Protein AF-A0A9D4TJ57-F1 (afdb_monomer_lite)

Structure (mmCIF, N/CA/C/O backbone):
data_AF-A0A9D4TJ57-F1
#
_entry.id   AF-A0A9D4TJ57-F1
#
loop_
_atom_site.group_PDB
_atom_site.id
_atom_site.type_symbol
_atom_site.label_atom_id
_atom_site.label_alt_id
_atom_site.label_comp_id
_atom_site.label_asym_id
_atom_site.label_entity_id
_atom_site.label_seq_id
_atom_site.pdbx_PDB_ins_code
_atom_site.Cartn_x
_atom_site.Cartn_y
_atom_site.Cartn_z
_atom_site.occupancy
_atom_site.B_iso_or_equiv
_atom_site.auth_seq_id
_atom_site.auth_comp_id
_atom_site.auth_asym_id
_atom_site.auth_atom_id
_atom_site.pdbx_PDB_model_num
ATOM 1 N N . MET A 1 1 ? 14.432 -15.963 -0.271 1.00 44.66 1 MET A N 1
ATOM 2 C CA . MET A 1 1 ? 14.166 -14.609 -0.804 1.00 44.66 1 MET A CA 1
ATOM 3 C C . MET A 1 1 ? 14.249 -13.493 0.243 1.00 44.66 1 MET A C 1
ATOM 5 O O . MET A 1 1 ? 14.678 -12.418 -0.132 1.00 44.66 1 MET A O 1
ATOM 9 N N . LEU A 1 2 ? 13.973 -13.720 1.540 1.00 37.62 2 LEU A N 1
ATOM 10 C CA . LEU A 1 2 ? 14.166 -12.700 2.600 1.00 37.62 2 LEU A CA 1
ATOM 11 C C . LEU A 1 2 ? 15.607 -12.153 2.734 1.00 37.62 2 LEU A C 1
ATOM 13 O O . LEU A 1 2 ? 15.785 -11.039 3.211 1.00 37.62 2 LEU A O 1
ATOM 17 N N . LEU A 1 3 ? 16.629 -12.912 2.313 1.00 42.91 3 LEU A N 1
ATOM 18 C CA . LEU A 1 3 ? 18.021 -12.455 2.373 1.00 42.91 3 LEU A CA 1
ATOM 19 C C . LEU A 1 3 ? 18.365 -11.384 1.322 1.00 42.91 3 LEU A C 1
ATOM 21 O O . LEU A 1 3 ? 19.142 -10.496 1.645 1.00 42.91 3 LEU A O 1
ATOM 25 N N . SER A 1 4 ? 17.788 -11.411 0.114 1.00 54.47 4 SER A N 1
ATOM 26 C CA . SER A 1 4 ? 18.218 -10.490 -0.955 1.00 54.47 4 SER A CA 1
ATOM 27 C C . SER A 1 4 ? 17.802 -9.044 -0.690 1.00 54.47 4 SER A C 1
ATOM 29 O O . SER A 1 4 ? 18.622 -8.152 -0.841 1.00 54.47 4 SER A O 1
ATOM 31 N N . SER A 1 5 ? 16.582 -8.786 -0.204 1.00 51.28 5 SER A N 1
ATOM 32 C CA . SER A 1 5 ? 16.119 -7.411 0.065 1.00 51.28 5 SER A CA 1
ATOM 33 C C . SER A 1 5 ? 16.861 -6.738 1.228 1.00 51.28 5 SER A C 1
ATOM 35 O O . SER A 1 5 ? 17.117 -5.538 1.189 1.00 51.28 5 SER A O 1
ATOM 37 N N . ALA A 1 6 ? 17.243 -7.508 2.253 1.00 54.44 6 ALA A N 1
ATOM 38 C CA . ALA A 1 6 ? 18.044 -7.002 3.368 1.00 54.44 6 ALA A CA 1
ATOM 39 C C . ALA A 1 6 ? 19.487 -6.698 2.937 1.00 54.44 6 ALA A C 1
ATOM 41 O O . ALA A 1 6 ? 20.055 -5.693 3.357 1.00 54.44 6 ALA A O 1
ATOM 42 N N . VAL A 1 7 ? 20.064 -7.548 2.080 1.00 59.09 7 VAL A N 1
ATOM 43 C CA . VAL A 1 7 ? 21.403 -7.353 1.505 1.00 59.09 7 VAL A CA 1
ATOM 44 C C . VAL A 1 7 ? 21.429 -6.150 0.559 1.00 59.09 7 VAL A C 1
ATOM 46 O O . VAL A 1 7 ? 22.354 -5.349 0.658 1.00 59.09 7 VAL A O 1
ATOM 49 N N . LEU A 1 8 ? 20.393 -5.966 -0.269 1.00 64.69 8 LEU A N 1
ATOM 50 C CA . LEU A 1 8 ? 20.229 -4.797 -1.143 1.00 64.69 8 LEU A CA 1
ATOM 51 C C . LEU A 1 8 ? 20.237 -3.498 -0.324 1.00 64.69 8 LEU A C 1
ATOM 53 O O . LEU A 1 8 ? 21.001 -2.578 -0.602 1.00 64.69 8 LEU A O 1
ATOM 57 N N . LEU A 1 9 ? 19.435 -3.453 0.748 1.00 63.25 9 LEU A N 1
ATOM 58 C CA . LEU A 1 9 ? 19.333 -2.276 1.606 1.00 63.25 9 LEU A CA 1
ATOM 59 C C . LEU A 1 9 ? 20.620 -2.013 2.402 1.00 63.25 9 LEU A C 1
ATOM 61 O O . LEU A 1 9 ? 21.041 -0.866 2.505 1.00 63.25 9 LEU A O 1
ATOM 65 N N . LEU A 1 10 ? 21.278 -3.052 2.930 1.00 60.81 10 LEU A N 1
ATOM 66 C CA . LEU A 1 10 ? 22.588 -2.927 3.587 1.00 60.81 10 LEU A CA 1
ATOM 67 C C . LEU A 1 10 ? 23.668 -2.422 2.617 1.00 60.81 10 LEU A C 1
ATOM 69 O O . LEU A 1 10 ? 24.499 -1.603 3.009 1.00 60.81 10 LEU A O 1
ATOM 73 N N . GLY A 1 11 ? 23.636 -2.871 1.359 1.00 60.97 11 GLY A N 1
ATOM 74 C CA . GLY A 1 11 ? 24.511 -2.380 0.294 1.00 60.97 11 GLY A CA 1
ATOM 75 C C . GLY A 1 11 ? 24.273 -0.901 -0.015 1.00 60.97 11 GLY A C 1
ATOM 76 O O . GLY A 1 11 ? 25.220 -0.118 -0.034 1.00 60.97 11 GLY A O 1
ATOM 77 N N . LEU A 1 12 ? 23.011 -0.496 -0.169 1.00 62.78 12 LEU A N 1
ATOM 78 C CA . LEU A 1 12 ? 22.634 0.898 -0.424 1.00 62.78 12 LEU A CA 1
ATOM 79 C C . LEU A 1 12 ? 22.951 1.819 0.764 1.00 62.78 12 LEU A C 1
ATOM 81 O O . LEU A 1 12 ? 23.446 2.924 0.562 1.00 62.78 12 LEU A O 1
ATOM 85 N N . LEU A 1 13 ? 22.728 1.368 2.003 1.00 57.62 13 LEU A N 1
ATOM 86 C CA . LEU A 1 13 ? 23.073 2.118 3.218 1.00 57.62 13 LEU A CA 1
ATOM 87 C C . LEU A 1 13 ? 24.587 2.343 3.324 1.00 57.62 13 LEU A C 1
ATOM 89 O O . LEU A 1 13 ? 25.019 3.447 3.648 1.00 57.62 13 LEU A O 1
ATOM 93 N N . ALA A 1 14 ? 25.393 1.331 2.989 1.00 55.44 14 ALA A N 1
ATOM 94 C CA . ALA A 1 14 ? 26.848 1.461 2.941 1.00 55.44 14 ALA A CA 1
ATOM 95 C C . ALA A 1 14 ? 27.318 2.439 1.846 1.00 55.44 14 ALA A C 1
ATOM 97 O O . ALA A 1 14 ? 28.308 3.146 2.036 1.00 55.44 14 ALA A O 1
ATOM 98 N N . MET A 1 15 ? 26.606 2.518 0.716 1.00 52.91 15 MET A N 1
ATOM 99 C CA . MET A 1 15 ? 26.899 3.493 -0.341 1.00 52.91 15 MET A CA 1
ATOM 100 C C . MET A 1 15 ? 26.478 4.918 0.043 1.00 52.91 15 MET A C 1
ATOM 102 O O . MET A 1 15 ? 27.256 5.848 -0.171 1.00 52.91 15 MET A O 1
ATOM 106 N N . ALA A 1 16 ? 25.308 5.096 0.662 1.00 49.88 16 ALA A N 1
ATOM 107 C CA . ALA A 1 16 ? 24.810 6.398 1.110 1.00 49.88 16 ALA A CA 1
ATOM 108 C C . ALA A 1 16 ? 25.706 7.045 2.186 1.00 49.88 16 ALA A C 1
ATOM 110 O O . ALA A 1 16 ? 25.926 8.254 2.148 1.00 49.88 16 ALA A O 1
ATOM 111 N N . ASP A 1 17 ? 26.281 6.246 3.092 1.00 43.00 17 ASP A N 1
ATOM 112 C CA . ASP A 1 17 ? 27.193 6.722 4.148 1.00 43.00 17 ASP A CA 1
ATOM 113 C C . ASP A 1 17 ? 28.572 7.152 3.599 1.00 43.00 17 ASP A C 1
ATOM 115 O O . ASP A 1 17 ? 29.284 7.957 4.196 1.00 43.00 17 ASP A O 1
ATOM 119 N N . SER A 1 18 ? 28.949 6.669 2.409 1.00 45.28 18 SER A N 1
ATOM 120 C CA . SER A 1 18 ? 30.256 6.960 1.804 1.00 45.28 18 SER A CA 1
ATOM 121 C C . SER A 1 18 ? 30.341 8.306 1.069 1.00 45.28 18 SER A C 1
ATOM 123 O O . SER A 1 18 ? 31.428 8.695 0.642 1.00 45.28 18 SER A O 1
ATOM 125 N N . GLY A 1 19 ? 29.222 9.021 0.881 1.00 37.47 19 GLY A N 1
ATOM 126 C CA . GLY A 1 19 ? 29.176 10.289 0.133 1.00 37.47 19 GLY A CA 1
ATOM 127 C C . GLY A 1 19 ? 29.571 10.183 -1.351 1.00 37.47 19 GLY A C 1
ATOM 128 O O . GLY A 1 19 ? 29.565 11.190 -2.056 1.00 37.47 19 GLY A O 1
ATOM 129 N N . ALA A 1 20 ? 29.883 8.978 -1.840 1.00 41.31 20 ALA A N 1
ATOM 130 C CA . ALA A 1 20 ? 30.346 8.704 -3.198 1.00 41.31 20 ALA A CA 1
ATOM 131 C C . ALA A 1 20 ? 29.222 8.736 -4.250 1.00 41.31 20 ALA A C 1
ATOM 133 O O . ALA A 1 20 ? 29.494 8.644 -5.445 1.00 41.31 20 ALA A O 1
ATOM 134 N N . SER A 1 21 ? 27.965 8.885 -3.823 1.00 43.56 21 SER A N 1
ATOM 135 C CA . SER A 1 21 ? 26.792 8.770 -4.688 1.00 43.56 21 SER A CA 1
ATOM 136 C C . SER A 1 21 ? 26.769 9.833 -5.787 1.00 43.56 21 SER A C 1
ATOM 138 O O . SER A 1 21 ? 26.439 9.526 -6.917 1.00 43.56 21 SER A O 1
ATOM 140 N N . ARG A 1 22 ? 27.167 11.083 -5.521 1.00 38.69 22 ARG A N 1
ATOM 141 C CA . ARG A 1 22 ? 26.948 12.168 -6.498 1.00 38.69 22 ARG A CA 1
ATOM 142 C C . ARG A 1 22 ? 27.900 12.189 -7.698 1.00 38.69 22 ARG A C 1
ATOM 144 O O . ARG A 1 22 ? 27.477 12.647 -8.752 1.00 38.69 22 ARG A O 1
ATOM 151 N N . ASP A 1 23 ? 29.124 11.676 -7.572 1.00 36.47 23 ASP A N 1
ATOM 152 C CA . ASP A 1 23 ? 30.118 11.720 -8.663 1.00 36.47 23 ASP A CA 1
ATOM 153 C C . ASP A 1 23 ? 30.158 10.435 -9.518 1.00 36.47 23 ASP A C 1
ATOM 155 O O . ASP A 1 23 ? 30.693 10.453 -10.624 1.00 36.47 23 ASP A O 1
ATOM 159 N N . LEU A 1 24 ? 29.556 9.330 -9.054 1.00 40.09 24 LEU A N 1
ATOM 160 C CA . LEU A 1 24 ? 29.423 8.067 -9.809 1.00 40.09 24 LEU A CA 1
ATOM 161 C C . LEU A 1 24 ? 28.108 7.954 -10.610 1.00 40.09 24 LEU A C 1
ATOM 163 O O . LEU A 1 24 ? 27.981 7.049 -11.429 1.00 40.09 24 LEU A O 1
ATOM 167 N N . LEU A 1 25 ? 27.151 8.866 -10.394 1.00 42.84 25 LEU A N 1
ATOM 168 C CA . LEU A 1 25 ? 25.781 8.833 -10.941 1.00 42.84 25 LEU A CA 1
ATOM 169 C C . LEU A 1 25 ? 25.571 9.649 -12.236 1.00 42.84 25 LEU A C 1
ATOM 171 O O . LEU A 1 25 ? 24.442 9.797 -12.682 1.00 42.84 25 LEU A O 1
ATOM 175 N N . ALA A 1 26 ? 26.620 10.213 -12.844 1.00 37.56 26 ALA A N 1
ATOM 176 C CA . ALA A 1 26 ? 26.484 11.126 -13.993 1.00 37.56 26 ALA A CA 1
ATOM 177 C C . ALA A 1 26 ? 26.826 10.498 -15.364 1.00 37.56 26 ALA A C 1
ATOM 179 O O . ALA A 1 26 ? 27.138 11.226 -16.309 1.00 37.56 26 ALA A O 1
ATOM 180 N N . GLY A 1 27 ? 26.828 9.166 -15.486 1.00 39.69 27 GLY A N 1
ATOM 181 C CA . GLY A 1 27 ? 27.314 8.468 -16.680 1.00 39.69 27 GLY A CA 1
ATOM 182 C C . GLY A 1 27 ? 26.238 7.660 -17.424 1.00 39.69 27 GLY A C 1
ATOM 183 O O . GLY A 1 27 ? 25.544 6.878 -16.779 1.00 39.69 27 GLY A O 1
ATOM 184 N N . PRO A 1 28 ? 26.165 7.726 -18.772 1.00 43.78 28 PRO A N 1
ATOM 185 C CA . PRO A 1 28 ? 25.295 6.862 -19.589 1.00 43.78 28 PRO A CA 1
ATOM 186 C C . PRO A 1 28 ? 25.592 5.352 -19.447 1.00 43.78 28 PRO A C 1
ATOM 188 O O . PRO A 1 28 ? 24.782 4.524 -19.859 1.00 43.78 28 PRO A O 1
ATOM 191 N N . ASP A 1 29 ? 26.715 4.984 -18.821 1.00 51.41 29 ASP A N 1
ATOM 192 C CA . ASP A 1 29 ? 27.140 3.598 -18.604 1.00 51.41 29 ASP A CA 1
ATOM 193 C C . ASP A 1 29 ? 26.212 2.801 -17.666 1.00 51.41 29 ASP A C 1
ATOM 195 O O . ASP A 1 29 ? 26.132 1.582 -17.799 1.00 51.41 29 ASP A O 1
ATOM 199 N N . LEU A 1 30 ? 25.490 3.428 -16.725 1.00 51.88 30 LEU A N 1
ATOM 200 C CA . LEU A 1 30 ? 24.612 2.695 -15.791 1.00 51.88 30 LEU A CA 1
ATOM 201 C C . LEU A 1 30 ? 23.341 2.152 -16.467 1.00 51.88 30 LEU A C 1
ATOM 203 O O . LEU A 1 30 ? 22.841 1.096 -16.077 1.00 51.88 30 LEU A O 1
ATOM 207 N N . LEU A 1 31 ? 22.868 2.834 -17.513 1.00 51.38 31 LEU A N 1
ATOM 208 C CA . LEU A 1 31 ? 21.738 2.424 -18.352 1.00 51.38 31 LEU A CA 1
ATOM 209 C C . LEU A 1 31 ? 22.097 1.260 -19.277 1.00 51.38 31 LEU A C 1
ATOM 211 O O . LEU A 1 31 ? 21.374 0.267 -19.336 1.00 51.38 31 LEU A O 1
ATOM 215 N N . GLU A 1 32 ? 23.245 1.339 -19.958 1.00 51.62 32 GLU A N 1
ATOM 216 C CA . GLU A 1 32 ? 23.763 0.184 -20.697 1.00 51.62 32 GLU A CA 1
ATOM 217 C C . GLU A 1 32 ? 24.029 -0.976 -19.736 1.00 51.62 32 GLU A C 1
ATOM 219 O O . GLU A 1 32 ? 23.713 -2.111 -20.062 1.00 51.62 32 GLU A O 1
ATOM 224 N N . SER A 1 33 ? 24.509 -0.715 -18.517 1.00 51.62 33 SER A N 1
ATOM 225 C CA . SER A 1 33 ? 24.733 -1.752 -17.504 1.00 51.62 33 SER A CA 1
ATOM 226 C C . SE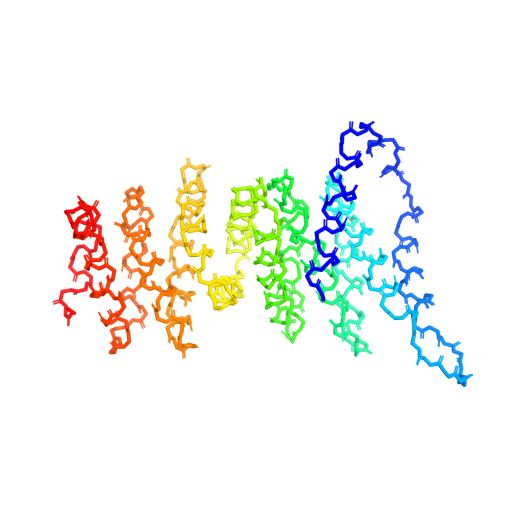R A 1 33 ? 23.446 -2.425 -17.021 1.00 51.62 33 SER A C 1
ATOM 228 O O . SER A 1 33 ? 23.467 -3.629 -16.786 1.00 51.62 33 SER A O 1
ATOM 230 N N . SER A 1 34 ? 22.328 -1.704 -16.869 1.00 49.59 34 SER A N 1
ATOM 231 C CA . SER A 1 34 ? 21.043 -2.298 -16.458 1.00 49.59 34 SER A CA 1
ATOM 232 C C . SER A 1 34 ? 20.401 -3.116 -17.582 1.00 49.59 34 SER A C 1
ATOM 234 O O . SER A 1 34 ? 19.922 -4.225 -17.332 1.00 49.59 34 SER A O 1
ATOM 236 N N . GLN A 1 35 ? 20.477 -2.633 -18.826 1.00 51.72 35 GLN A N 1
ATOM 237 C CA . GLN A 1 35 ? 20.051 -3.384 -20.011 1.00 51.72 35 GLN A CA 1
ATOM 238 C C . GLN A 1 35 ? 20.953 -4.604 -20.271 1.00 51.72 35 GLN A C 1
ATOM 240 O O . GLN A 1 35 ? 20.452 -5.700 -20.518 1.00 51.72 35 GLN A O 1
ATOM 245 N N . LEU A 1 36 ? 22.277 -4.460 -20.145 1.00 47.91 36 LEU A N 1
ATOM 246 C CA . LEU A 1 36 ? 23.255 -5.548 -20.275 1.00 47.91 36 LEU A CA 1
ATOM 247 C C . LEU A 1 36 ? 23.171 -6.550 -19.118 1.00 47.91 36 LEU A C 1
ATOM 249 O O . LEU A 1 36 ? 23.404 -7.735 -19.344 1.00 47.91 36 LEU A O 1
ATOM 253 N N . ALA A 1 37 ? 22.818 -6.126 -17.900 1.00 49.47 37 ALA A N 1
ATOM 254 C CA . ALA A 1 37 ? 22.588 -7.036 -16.776 1.00 49.47 37 ALA A CA 1
ATOM 255 C C . ALA A 1 37 ? 21.415 -7.988 -17.056 1.00 49.47 37 ALA A C 1
ATOM 257 O O . ALA A 1 37 ? 21.514 -9.178 -16.751 1.00 49.47 37 ALA A O 1
ATOM 258 N N . TRP A 1 38 ? 20.352 -7.505 -17.710 1.00 50.16 38 TRP A N 1
ATOM 259 C CA . TRP A 1 38 ? 19.242 -8.354 -18.159 1.00 50.16 38 TRP A CA 1
ATOM 260 C C . TRP A 1 38 ? 19.566 -9.168 -19.416 1.00 50.16 38 TRP A C 1
ATOM 262 O O . TRP A 1 38 ? 19.330 -10.380 -19.449 1.00 50.16 38 TRP A O 1
ATOM 272 N N . GLN A 1 39 ? 20.160 -8.554 -20.443 1.00 47.59 39 GLN A N 1
ATOM 273 C CA . GLN A 1 39 ? 20.517 -9.252 -21.689 1.00 47.59 39 GLN A CA 1
ATOM 274 C C . GLN A 1 39 ? 21.619 -10.308 -21.482 1.00 47.59 39 GLN A C 1
ATOM 276 O O . GLN A 1 39 ? 21.616 -11.357 -22.126 1.00 47.59 39 GLN A O 1
ATOM 281 N N . GLY A 1 40 ? 22.551 -10.077 -20.555 1.00 42.31 40 GLY A N 1
ATOM 282 C CA . GLY A 1 40 ? 23.608 -11.022 -20.188 1.00 42.31 40 GLY A CA 1
ATOM 283 C C . GLY A 1 40 ? 23.116 -12.206 -19.347 1.00 42.31 40 GLY A C 1
ATOM 284 O O . GLY A 1 40 ? 23.699 -13.288 -19.418 1.00 42.31 40 GLY A O 1
ATOM 285 N N . ALA A 1 41 ? 22.029 -12.036 -18.590 1.00 41.22 41 ALA A N 1
ATOM 286 C CA . ALA A 1 41 ? 21.427 -13.090 -17.771 1.00 41.22 41 ALA A CA 1
ATOM 287 C C . ALA A 1 41 ? 20.536 -14.057 -18.567 1.00 41.22 41 ALA A C 1
ATOM 289 O O . ALA A 1 41 ? 20.398 -15.221 -18.188 1.00 41.22 41 ALA A O 1
ATOM 290 N N . THR A 1 42 ? 19.979 -13.592 -19.687 1.00 43.12 42 THR A N 1
ATOM 291 C CA . THR A 1 42 ? 19.009 -14.325 -20.520 1.00 43.12 42 THR A CA 1
ATOM 292 C C . THR A 1 42 ? 19.633 -15.091 -21.686 1.00 43.12 42 THR A C 1
ATOM 294 O O . THR A 1 42 ? 18.910 -15.752 -22.424 1.00 43.12 42 THR A O 1
ATOM 297 N N . GLY A 1 43 ? 20.968 -15.064 -21.821 1.00 37.84 43 GLY A N 1
ATOM 298 C CA . GLY A 1 43 ? 21.765 -16.008 -22.608 1.00 37.84 43 GLY A CA 1
ATOM 299 C C . GLY A 1 43 ? 21.087 -16.527 -23.877 1.00 37.84 43 GLY A C 1
ATOM 300 O O . GLY A 1 43 ? 20.642 -17.673 -23.923 1.00 37.84 43 GLY A O 1
ATOM 301 N N . ASN A 1 44 ? 21.067 -15.718 -24.937 1.00 38.22 44 ASN A N 1
ATOM 302 C CA . ASN A 1 44 ? 20.778 -16.208 -26.280 1.00 38.22 44 ASN A CA 1
ATOM 303 C C . ASN A 1 44 ? 21.936 -17.128 -26.730 1.00 38.22 44 ASN A C 1
ATOM 305 O O . ASN A 1 44 ? 22.892 -16.701 -27.374 1.00 38.22 44 ASN A O 1
ATOM 309 N N . GLY A 1 45 ? 21.900 -18.390 -26.302 1.00 29.77 45 GLY A N 1
ATOM 310 C CA . GLY A 1 45 ? 22.938 -19.387 -26.543 1.00 29.77 45 GLY A CA 1
ATOM 311 C C . GLY A 1 45 ? 22.489 -20.753 -26.043 1.00 29.77 45 GLY A C 1
ATOM 312 O O . GLY A 1 45 ? 22.572 -21.054 -24.858 1.00 29.77 45 GLY A O 1
ATOM 313 N N . GLY A 1 46 ? 21.969 -21.574 -26.954 1.00 29.42 46 GLY A N 1
ATOM 314 C CA . GLY A 1 46 ? 21.418 -22.882 -26.630 1.00 29.42 46 GLY A CA 1
ATOM 315 C C . GLY A 1 46 ? 22.417 -23.849 -25.987 1.00 29.42 46 GLY A C 1
ATOM 316 O O . GLY A 1 46 ? 23.573 -23.940 -26.388 1.00 29.42 46 GLY A O 1
ATOM 317 N N . GLY A 1 47 ? 21.885 -24.661 -25.070 1.00 27.44 47 GLY A N 1
ATOM 318 C CA . GLY A 1 47 ? 22.441 -25.955 -24.685 1.00 27.44 47 GLY A CA 1
ATOM 319 C C . GLY A 1 47 ? 23.250 -25.980 -23.387 1.00 27.44 47 GLY A C 1
ATOM 320 O O . GLY A 1 47 ? 24.437 -25.687 -23.383 1.00 27.44 47 GLY A O 1
ATOM 321 N N . GLY A 1 48 ? 22.632 -26.522 -22.331 1.00 25.52 48 GLY A N 1
ATOM 322 C CA . GLY A 1 48 ? 23.337 -27.185 -21.228 1.00 25.52 48 GLY A CA 1
ATOM 323 C C . GLY A 1 48 ? 23.405 -26.410 -19.908 1.00 25.52 48 GLY A C 1
ATOM 324 O O . GLY A 1 48 ? 24.138 -25.443 -19.793 1.00 25.52 48 GLY A O 1
ATOM 325 N N . ALA A 1 49 ? 22.702 -26.944 -18.899 1.00 24.20 49 ALA A N 1
ATOM 326 C CA . ALA A 1 49 ? 22.785 -26.634 -17.465 1.00 24.20 49 ALA A CA 1
ATOM 327 C C . ALA A 1 49 ? 22.512 -25.170 -17.034 1.00 24.20 49 ALA A C 1
ATOM 329 O O . ALA A 1 49 ? 23.418 -24.357 -16.918 1.00 24.20 49 ALA A O 1
ATOM 330 N N . VAL A 1 50 ? 21.261 -24.878 -16.661 1.00 35.66 50 VAL A N 1
ATOM 331 C CA . VAL A 1 50 ? 20.879 -23.717 -15.824 1.00 35.66 50 VAL A CA 1
ATOM 332 C C . VAL A 1 50 ? 20.869 -24.214 -14.369 1.00 35.66 50 VAL A C 1
ATOM 334 O O . VAL A 1 50 ? 20.219 -25.244 -14.145 1.00 35.66 50 VAL A O 1
ATOM 337 N N . PRO A 1 51 ? 21.621 -23.633 -13.396 1.00 34.94 51 PRO A N 1
ATOM 338 C CA . PRO A 1 51 ? 21.109 -22.489 -12.614 1.00 34.94 51 PRO A CA 1
ATOM 339 C C . PRO A 1 51 ? 22.181 -21.623 -11.888 1.00 34.94 51 PRO A C 1
ATOM 341 O O . PRO A 1 51 ? 22.819 -22.072 -10.938 1.00 34.94 51 PRO A O 1
ATOM 344 N N . ALA A 1 52 ? 22.335 -20.356 -12.283 1.00 30.97 52 ALA A N 1
ATOM 345 C CA . ALA A 1 52 ? 22.967 -19.281 -11.484 1.00 30.97 52 ALA A CA 1
ATOM 346 C C . ALA A 1 52 ? 22.792 -17.897 -12.145 1.00 30.97 52 ALA A C 1
ATOM 348 O O . ALA A 1 52 ? 22.785 -16.877 -11.464 1.00 30.97 52 ALA A O 1
ATOM 349 N N . THR A 1 53 ? 22.640 -17.864 -13.470 1.00 39.66 53 THR A N 1
ATOM 350 C CA . THR A 1 53 ? 22.656 -16.653 -14.305 1.00 39.66 53 THR A CA 1
ATOM 351 C C . THR A 1 53 ? 21.389 -15.801 -14.224 1.00 39.66 53 THR A C 1
ATOM 353 O O . THR A 1 53 ? 21.491 -14.582 -14.231 1.00 39.66 53 THR A O 1
ATOM 356 N N . GLU A 1 54 ? 20.212 -16.404 -14.062 1.00 43.03 54 GLU A N 1
ATOM 357 C CA . GLU A 1 54 ? 18.931 -15.675 -14.042 1.00 43.03 54 GLU A CA 1
ATOM 358 C C . GLU A 1 54 ? 18.702 -14.935 -12.707 1.00 43.03 54 GLU A C 1
ATOM 360 O O . GLU A 1 54 ? 18.335 -13.759 -12.677 1.00 43.03 54 GLU A O 1
ATOM 365 N N . ALA A 1 55 ? 19.054 -15.579 -11.585 1.00 42.19 55 ALA A N 1
ATOM 366 C CA . ALA A 1 55 ? 19.032 -14.960 -10.257 1.00 42.19 55 ALA A CA 1
ATOM 367 C C . ALA A 1 55 ? 20.073 -13.833 -10.124 1.00 42.19 55 ALA A C 1
ATOM 369 O O . ALA A 1 55 ? 19.779 -12.797 -9.531 1.00 42.19 55 ALA A O 1
ATOM 370 N N . ALA A 1 56 ? 21.260 -14.008 -10.719 1.00 47.38 56 ALA A N 1
ATOM 371 C CA . ALA A 1 56 ? 22.290 -12.973 -10.757 1.00 47.38 56 ALA A CA 1
ATOM 372 C C . ALA A 1 56 ? 21.870 -11.760 -11.610 1.00 47.38 56 ALA A C 1
ATOM 374 O O . ALA A 1 56 ? 22.160 -10.631 -11.225 1.00 47.38 56 ALA A O 1
ATOM 375 N N . GLY A 1 57 ? 21.152 -11.970 -12.722 1.00 62.62 57 GLY A N 1
ATOM 376 C CA . GLY A 1 57 ? 20.588 -10.891 -13.545 1.00 62.62 57 GLY A CA 1
ATOM 377 C C . GLY A 1 57 ? 19.500 -10.092 -12.839 1.00 62.62 57 GLY A C 1
ATOM 378 O O . GLY A 1 57 ? 19.534 -8.865 -12.829 1.00 62.62 57 GLY A O 1
ATOM 379 N N . THR A 1 58 ? 18.587 -10.799 -12.171 1.00 67.62 58 THR A N 1
ATOM 380 C CA . THR A 1 58 ? 17.483 -10.207 -11.399 1.00 67.62 58 THR A CA 1
ATOM 381 C C . THR A 1 58 ? 18.012 -9.354 -10.240 1.00 67.62 58 THR A C 1
ATOM 383 O O . THR A 1 58 ? 17.556 -8.233 -10.017 1.00 67.62 58 THR A O 1
ATOM 386 N N . GLU A 1 59 ? 19.015 -9.856 -9.514 1.00 69.25 59 GLU A N 1
ATOM 387 C CA . GLU A 1 59 ? 19.641 -9.140 -8.398 1.00 69.25 59 GLU A CA 1
ATOM 388 C C . GLU A 1 59 ? 20.508 -7.964 -8.871 1.00 69.25 59 GLU A C 1
ATOM 390 O O . GLU A 1 59 ? 20.468 -6.890 -8.269 1.00 69.25 59 GLU A O 1
ATOM 395 N N . ALA A 1 60 ? 21.261 -8.124 -9.963 1.00 71.56 60 ALA A N 1
ATOM 396 C CA . ALA A 1 60 ? 22.026 -7.031 -10.561 1.00 71.56 60 ALA A CA 1
ATOM 397 C C . ALA A 1 60 ? 21.105 -5.905 -11.048 1.00 71.56 60 ALA A C 1
ATOM 399 O O . ALA A 1 60 ? 21.367 -4.737 -10.761 1.00 71.56 60 ALA A O 1
ATOM 400 N N . PHE A 1 61 ? 19.995 -6.245 -11.706 1.00 78.88 61 PHE A N 1
ATOM 401 C CA . PHE A 1 61 ? 19.000 -5.261 -12.113 1.00 78.88 61 PHE A CA 1
ATOM 402 C C . PHE A 1 61 ? 18.372 -4.547 -10.917 1.00 78.88 61 PHE A C 1
ATOM 404 O O . PHE A 1 61 ? 18.349 -3.320 -10.899 1.00 78.88 61 PHE A O 1
ATOM 411 N N . ALA A 1 62 ? 17.910 -5.286 -9.901 1.00 80.44 62 ALA A N 1
ATOM 412 C CA . ALA A 1 62 ? 17.305 -4.686 -8.712 1.00 80.44 62 ALA A CA 1
ATOM 413 C C . ALA A 1 62 ? 18.271 -3.722 -7.999 1.00 80.44 62 ALA A C 1
ATOM 415 O O . ALA A 1 62 ? 17.859 -2.654 -7.549 1.00 80.44 62 ALA A O 1
ATOM 416 N N . ASN A 1 63 ? 19.562 -4.063 -7.928 1.00 76.31 63 ASN A N 1
ATOM 417 C CA . ASN A 1 63 ? 20.585 -3.187 -7.355 1.00 76.31 63 ASN A CA 1
ATOM 418 C C . ASN A 1 63 ? 20.772 -1.909 -8.182 1.00 76.31 63 ASN A C 1
ATOM 420 O O . ASN A 1 63 ? 20.740 -0.814 -7.622 1.00 76.31 63 ASN A O 1
ATOM 424 N N . THR A 1 64 ? 20.934 -2.029 -9.502 1.00 77.12 64 THR A N 1
ATOM 425 C CA . THR A 1 64 ? 21.116 -0.866 -10.385 1.00 77.12 64 THR A CA 1
ATOM 426 C C . THR A 1 64 ? 19.887 0.040 -10.375 1.00 77.12 64 THR A C 1
ATOM 428 O O . THR A 1 64 ? 20.018 1.251 -10.215 1.00 77.12 64 THR A O 1
ATOM 431 N N . ALA A 1 65 ? 18.689 -0.542 -10.452 1.00 82.06 65 ALA A N 1
ATOM 432 C CA . ALA A 1 65 ? 17.427 0.180 -10.348 1.00 82.06 65 ALA A CA 1
ATOM 433 C C . ALA A 1 65 ? 17.318 0.938 -9.016 1.00 82.06 65 ALA A C 1
ATOM 435 O O . ALA A 1 65 ? 16.983 2.120 -8.997 1.00 82.06 65 ALA A O 1
ATOM 436 N N . ALA A 1 66 ? 17.670 0.297 -7.897 1.00 81.00 66 ALA A N 1
ATOM 437 C CA . ALA A 1 66 ? 17.602 0.939 -6.589 1.00 81.00 66 ALA A CA 1
ATOM 438 C C . ALA A 1 66 ? 18.577 2.119 -6.467 1.00 81.00 66 ALA A C 1
ATOM 440 O O . ALA A 1 66 ? 18.218 3.148 -5.892 1.00 81.00 66 ALA A O 1
ATOM 441 N N . ILE A 1 67 ? 19.784 1.992 -7.033 1.00 79.12 67 ILE A N 1
ATOM 442 C CA . ILE A 1 67 ? 20.775 3.077 -7.104 1.00 79.12 67 ILE A CA 1
ATOM 443 C C . ILE A 1 67 ? 20.218 4.262 -7.898 1.00 79.12 67 ILE A C 1
ATOM 445 O O . ILE A 1 67 ? 20.308 5.395 -7.427 1.00 79.12 67 ILE A O 1
ATOM 449 N N . ILE A 1 68 ? 19.602 4.006 -9.054 1.00 79.12 68 ILE A N 1
ATOM 450 C CA . ILE A 1 68 ? 18.990 5.038 -9.903 1.00 79.12 68 ILE A CA 1
ATOM 451 C C . ILE A 1 68 ? 17.868 5.768 -9.149 1.00 79.12 68 ILE A C 1
ATOM 453 O O . ILE A 1 68 ? 17.860 6.999 -9.083 1.00 79.12 68 ILE A O 1
ATOM 457 N N . PHE A 1 69 ? 16.971 5.029 -8.488 1.00 83.31 69 PHE A N 1
ATOM 458 C CA . PHE A 1 69 ? 15.876 5.621 -7.711 1.00 83.31 69 PHE A CA 1
ATOM 459 C C . PHE A 1 69 ? 16.360 6.431 -6.500 1.00 83.31 69 PHE A C 1
ATOM 461 O O . PHE A 1 69 ? 15.769 7.463 -6.181 1.00 83.31 69 PHE A O 1
ATOM 468 N N . VAL A 1 70 ? 17.436 5.999 -5.830 1.00 80.94 70 VAL A N 1
ATOM 469 C CA . VAL A 1 70 ? 18.066 6.767 -4.736 1.00 80.94 70 VAL A CA 1
ATOM 470 C C . VAL A 1 70 ? 18.805 7.996 -5.273 1.00 80.94 70 VAL A C 1
ATOM 472 O O . VAL A 1 70 ? 18.850 9.030 -4.607 1.00 80.94 70 VAL A O 1
ATOM 475 N N . GLY A 1 71 ? 19.368 7.904 -6.478 1.00 75.94 71 GLY A N 1
ATOM 476 C CA . GLY A 1 71 ? 20.046 9.002 -7.161 1.00 75.94 71 GLY A CA 1
ATOM 477 C C . GLY A 1 71 ? 19.126 10.160 -7.548 1.00 75.94 71 GLY A C 1
ATOM 478 O O . GLY A 1 71 ? 19.606 11.285 -7.692 1.00 75.94 71 GLY A O 1
ATOM 479 N N . GLY A 1 72 ? 17.819 9.909 -7.661 1.00 73.88 72 GLY A N 1
ATOM 480 C CA . GLY A 1 72 ? 16.823 10.937 -7.962 1.00 73.88 72 GLY A CA 1
ATOM 481 C C . GLY A 1 72 ? 16.769 11.339 -9.441 1.00 73.88 72 GLY A C 1
ATOM 482 O O . GLY A 1 72 ? 16.324 12.441 -9.753 1.00 73.88 72 GLY A O 1
ATOM 483 N N . ASN A 1 73 ? 17.268 10.497 -10.352 1.00 78.12 73 ASN A N 1
ATOM 484 C CA . ASN A 1 73 ? 17.249 10.774 -11.788 1.00 78.12 73 ASN A CA 1
ATOM 485 C C . ASN A 1 73 ? 15.972 10.205 -12.425 1.00 78.12 73 ASN A C 1
ATOM 487 O O . ASN A 1 73 ? 15.902 9.022 -12.747 1.00 78.12 73 ASN A O 1
ATOM 491 N N . GLU A 1 74 ? 14.962 11.055 -12.611 1.00 79.19 74 GLU A N 1
ATOM 492 C CA . GLU A 1 74 ? 13.660 10.684 -13.192 1.00 79.19 74 GLU A CA 1
ATOM 493 C C . GLU A 1 74 ? 13.764 10.083 -14.599 1.00 79.19 74 GLU A C 1
ATOM 495 O O . GLU A 1 74 ? 13.033 9.153 -14.918 1.00 79.19 74 GLU A O 1
ATOM 500 N N . THR A 1 75 ? 14.704 10.550 -15.425 1.00 77.56 75 THR A N 1
ATOM 501 C CA . THR A 1 75 ? 14.856 10.053 -16.802 1.00 77.56 75 THR A CA 1
ATOM 502 C C . THR A 1 75 ? 15.415 8.635 -16.817 1.00 77.56 75 THR A C 1
ATOM 504 O O . THR A 1 75 ? 14.980 7.787 -17.590 1.00 77.56 75 THR A O 1
ATOM 507 N N . GLU A 1 76 ? 16.375 8.350 -15.941 1.00 75.69 76 GLU A N 1
ATOM 508 C CA . GLU A 1 76 ? 16.900 6.993 -15.773 1.00 75.69 76 GLU A CA 1
ATOM 509 C C . GLU A 1 76 ? 15.892 6.076 -15.073 1.00 75.69 76 GLU A C 1
ATOM 511 O O . GLU A 1 76 ? 15.837 4.888 -15.386 1.00 75.69 76 GLU A O 1
ATOM 516 N N . ALA A 1 77 ? 15.083 6.616 -14.157 1.00 77.44 77 ALA A N 1
ATOM 517 C CA . ALA A 1 77 ? 14.007 5.879 -13.507 1.00 77.44 77 ALA A CA 1
ATOM 518 C C . ALA A 1 77 ? 12.978 5.381 -14.534 1.00 77.44 77 ALA A C 1
ATOM 520 O O . ALA A 1 77 ? 12.697 4.183 -14.544 1.00 77.44 77 ALA A O 1
ATOM 521 N N . GLU A 1 78 ? 12.500 6.262 -15.422 1.00 80.38 78 GLU A N 1
ATOM 522 C CA . GLU A 1 78 ? 11.582 5.941 -16.531 1.00 80.38 78 GLU A CA 1
ATOM 523 C C . GLU A 1 78 ? 12.124 4.788 -17.390 1.00 80.38 78 GLU A C 1
ATOM 525 O O . GLU A 1 78 ? 11.477 3.754 -17.550 1.00 80.38 78 GLU A O 1
ATOM 530 N N . LEU A 1 79 ? 13.384 4.887 -17.819 1.00 77.25 79 LEU A N 1
ATOM 531 C CA . LEU A 1 79 ? 14.034 3.866 -18.648 1.00 77.25 79 LEU A CA 1
ATOM 532 C C . LEU A 1 79 ? 14.153 2.494 -17.962 1.00 77.25 79 LEU A C 1
ATOM 534 O O . LEU A 1 79 ? 14.066 1.456 -18.620 1.00 77.25 79 LEU A O 1
ATOM 538 N N . VAL A 1 80 ? 14.365 2.461 -16.645 1.00 82.50 80 VAL A N 1
ATOM 539 C CA . VAL A 1 80 ? 14.411 1.210 -15.870 1.00 82.50 80 VAL A CA 1
ATOM 540 C C . VAL A 1 80 ? 13.026 0.566 -15.769 1.00 82.50 80 VAL A C 1
ATOM 542 O O . VAL A 1 80 ? 12.920 -0.663 -15.795 1.00 82.50 80 VAL A O 1
ATOM 545 N N . ILE A 1 81 ? 11.971 1.373 -15.658 1.00 84.69 81 ILE A N 1
ATOM 546 C CA . ILE A 1 81 ? 10.586 0.890 -15.604 1.00 84.69 81 ILE A CA 1
ATOM 547 C C . ILE A 1 81 ? 10.183 0.319 -16.958 1.00 84.69 81 ILE A C 1
ATOM 549 O O . ILE A 1 81 ? 9.678 -0.804 -17.001 1.00 84.69 81 ILE A O 1
ATOM 553 N N . ASP A 1 82 ? 10.479 1.035 -18.044 1.00 81.56 82 ASP A N 1
ATOM 554 C CA . ASP A 1 82 ? 10.233 0.574 -19.411 1.00 81.56 82 ASP A CA 1
ATOM 555 C C . ASP A 1 82 ? 10.950 -0.750 -19.679 1.00 81.56 82 ASP A C 1
ATOM 557 O O . ASP A 1 82 ? 10.327 -1.714 -20.122 1.00 81.56 82 ASP A O 1
ATOM 561 N N . ALA A 1 83 ? 12.228 -0.857 -19.299 1.00 80.19 83 ALA A N 1
ATOM 562 C CA . ALA A 1 83 ? 12.986 -2.097 -19.442 1.00 80.19 83 ALA A CA 1
ATOM 563 C C . ALA A 1 83 ? 12.359 -3.271 -18.665 1.00 80.19 83 ALA A C 1
ATOM 565 O O . ALA A 1 83 ? 12.334 -4.402 -19.155 1.00 80.19 83 ALA A O 1
ATOM 566 N N . ALA A 1 84 ? 11.832 -3.027 -17.460 1.00 83.81 84 ALA A N 1
ATOM 567 C CA . ALA A 1 84 ? 11.144 -4.059 -16.684 1.00 83.81 84 ALA A CA 1
ATOM 568 C C . ALA A 1 84 ? 9.789 -4.451 -17.294 1.00 83.81 84 ALA A C 1
ATOM 570 O O . ALA A 1 84 ? 9.428 -5.631 -17.269 1.00 83.81 84 ALA A O 1
ATOM 571 N N . ALA A 1 85 ? 9.043 -3.482 -17.829 1.00 82.38 85 ALA A N 1
ATOM 572 C CA . ALA A 1 85 ? 7.765 -3.715 -18.490 1.00 82.38 85 ALA A CA 1
ATOM 573 C C . ALA A 1 85 ? 7.948 -4.498 -19.800 1.00 82.38 85 ALA A C 1
ATOM 575 O O . ALA A 1 85 ? 7.240 -5.479 -20.029 1.00 82.38 85 ALA A O 1
ATOM 576 N N . GLU A 1 86 ? 8.935 -4.132 -20.620 1.00 81.88 86 GLU A N 1
ATOM 577 C CA . GLU A 1 86 ? 9.308 -4.863 -21.837 1.00 81.88 86 GLU A CA 1
ATOM 578 C C . GLU A 1 86 ? 9.728 -6.303 -21.518 1.00 81.88 86 GLU A C 1
ATOM 580 O O . GLU A 1 86 ? 9.174 -7.245 -22.085 1.00 81.88 86 GLU A O 1
ATOM 585 N N . ALA A 1 87 ? 10.617 -6.499 -20.536 1.00 80.31 87 ALA A N 1
ATOM 586 C CA . ALA A 1 87 ? 11.039 -7.835 -20.115 1.00 80.31 87 ALA A CA 1
ATOM 587 C C . ALA A 1 87 ? 9.858 -8.691 -19.621 1.00 80.31 87 ALA A C 1
ATOM 589 O O . ALA A 1 87 ? 9.771 -9.886 -19.920 1.00 80.31 87 ALA A O 1
ATOM 590 N N . TYR A 1 88 ? 8.904 -8.087 -18.907 1.00 82.62 88 TYR A N 1
ATOM 591 C CA . TYR A 1 88 ? 7.687 -8.779 -18.491 1.00 82.62 88 TYR A CA 1
ATOM 592 C C . TYR A 1 88 ? 6.839 -9.228 -19.685 1.00 82.62 88 TYR A C 1
ATOM 594 O O . TYR A 1 88 ? 6.364 -10.367 -19.705 1.00 82.62 88 TYR A O 1
ATOM 602 N N . LEU A 1 89 ? 6.665 -8.362 -20.689 1.00 80.50 89 LEU A N 1
ATOM 603 C CA . LEU A 1 89 ? 5.935 -8.687 -21.919 1.00 80.50 89 LEU A CA 1
ATOM 604 C C . LEU A 1 89 ? 6.626 -9.794 -22.728 1.00 80.50 89 LEU A C 1
ATOM 606 O O . LEU A 1 89 ? 5.940 -10.621 -23.332 1.00 80.50 89 LEU A O 1
ATOM 610 N N . ASP A 1 90 ? 7.953 -9.881 -22.648 1.00 80.56 90 ASP A N 1
ATOM 611 C CA . ASP A 1 90 ? 8.760 -10.969 -23.212 1.00 80.56 90 ASP A CA 1
ATOM 612 C C . ASP A 1 90 ? 8.703 -12.275 -22.388 1.00 80.56 90 ASP A C 1
ATOM 614 O O . ASP A 1 90 ? 9.386 -13.256 -22.695 1.00 80.56 90 ASP A O 1
ATOM 618 N N . GLY A 1 91 ? 7.853 -12.327 -21.356 1.00 79.06 91 GLY A N 1
ATOM 619 C CA . GLY A 1 91 ? 7.601 -13.519 -20.550 1.00 79.06 91 GLY A CA 1
ATOM 620 C C . GLY A 1 91 ? 8.521 -13.671 -19.341 1.00 79.06 91 GLY A C 1
ATOM 621 O O . GLY A 1 91 ? 8.647 -14.783 -18.826 1.00 79.06 91 GLY A O 1
ATOM 622 N N . GLN A 1 92 ? 9.148 -12.585 -18.876 1.00 79.06 92 GLN A N 1
ATOM 623 C CA . GLN A 1 92 ? 10.058 -12.581 -17.724 1.00 79.06 92 GLN A CA 1
ATOM 624 C C . GLN A 1 92 ? 9.411 -11.876 -16.518 1.00 79.06 92 GLN A C 1
ATOM 626 O O . GLN A 1 92 ? 9.682 -10.704 -16.247 1.00 79.06 92 GLN A O 1
ATOM 631 N N . PRO A 1 93 ? 8.550 -12.565 -15.746 1.00 80.38 93 PRO A N 1
ATOM 632 C CA . PRO A 1 93 ? 7.863 -11.954 -14.608 1.00 80.38 93 PRO A CA 1
ATOM 633 C C . PRO A 1 93 ? 8.819 -11.507 -13.491 1.00 80.38 93 PRO A C 1
ATOM 635 O O . PRO A 1 93 ? 8.491 -10.595 -12.732 1.00 80.38 93 PRO A O 1
ATOM 638 N N . ASP A 1 94 ? 10.013 -12.099 -13.407 1.00 81.94 94 ASP A N 1
ATOM 639 C CA . ASP A 1 94 ? 11.026 -11.747 -12.408 1.00 81.94 94 ASP A CA 1
ATOM 640 C C . ASP A 1 94 ? 11.530 -10.302 -12.555 1.00 81.94 94 ASP A C 1
ATOM 642 O O . ASP A 1 94 ? 11.928 -9.698 -11.5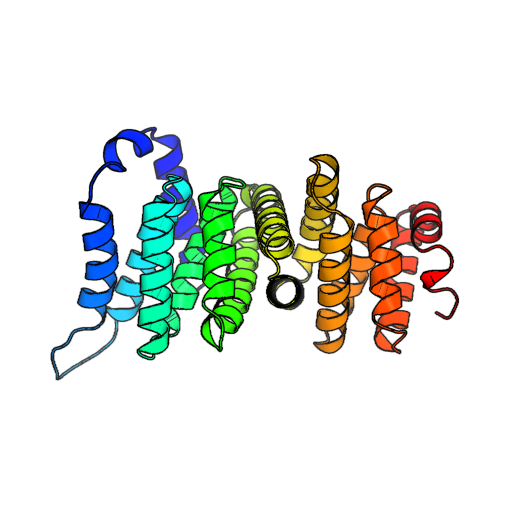57 1.00 81.94 94 ASP A O 1
ATOM 646 N N . ALA A 1 95 ? 11.418 -9.693 -13.741 1.00 80.19 95 ALA A N 1
ATOM 647 C CA . ALA A 1 95 ? 11.749 -8.284 -13.955 1.00 80.19 95 ALA A CA 1
ATOM 648 C C . ALA A 1 95 ? 10.836 -7.338 -13.162 1.00 80.19 95 ALA A C 1
ATOM 650 O O . ALA A 1 95 ? 11.312 -6.405 -12.512 1.00 80.19 95 ALA A O 1
ATOM 651 N N . ALA A 1 96 ? 9.534 -7.632 -13.116 1.00 84.75 96 ALA A N 1
ATOM 652 C CA . ALA A 1 96 ? 8.587 -6.878 -12.301 1.00 84.75 96 ALA A CA 1
ATOM 653 C C . ALA A 1 96 ? 8.862 -7.057 -10.798 1.00 84.75 96 ALA A C 1
ATOM 655 O O . ALA A 1 96 ? 8.740 -6.103 -10.032 1.00 84.75 96 ALA A O 1
ATOM 656 N N . ILE A 1 97 ? 9.283 -8.255 -10.368 1.00 86.38 97 ILE A N 1
ATOM 657 C CA . ILE A 1 97 ? 9.676 -8.509 -8.971 1.00 86.38 97 ILE A CA 1
ATOM 658 C C . ILE A 1 97 ? 10.933 -7.715 -8.615 1.00 86.38 97 ILE A C 1
ATOM 660 O O . ILE A 1 97 ? 10.981 -7.089 -7.556 1.00 86.38 97 ILE A O 1
ATOM 664 N N . ALA A 1 98 ? 11.937 -7.732 -9.489 1.00 85.31 98 ALA A N 1
ATOM 665 C CA . ALA A 1 98 ? 13.192 -7.020 -9.299 1.00 85.31 98 ALA A CA 1
ATOM 666 C C . ALA A 1 98 ? 12.977 -5.505 -9.219 1.00 85.31 98 ALA A C 1
ATOM 668 O O . ALA A 1 98 ? 13.495 -4.861 -8.306 1.00 85.31 98 ALA A O 1
ATOM 669 N N . LEU A 1 99 ? 12.140 -4.955 -10.108 1.00 87.75 99 LEU A N 1
ATOM 670 C CA . LEU A 1 99 ? 11.719 -3.555 -10.060 1.00 87.75 99 LEU A CA 1
ATOM 671 C C . LEU A 1 99 ? 11.039 -3.237 -8.724 1.00 87.75 99 LEU A C 1
ATOM 673 O O . LEU A 1 99 ? 11.387 -2.264 -8.061 1.00 87.75 99 LEU A O 1
ATOM 677 N N . ALA A 1 100 ? 10.112 -4.084 -8.278 1.00 89.69 100 ALA A N 1
ATOM 678 C CA . ALA A 1 100 ? 9.394 -3.866 -7.028 1.00 89.69 100 ALA A CA 1
ATOM 679 C C . ALA A 1 100 ? 10.306 -3.931 -5.791 1.00 89.69 100 ALA A C 1
ATOM 681 O O . ALA A 1 100 ? 10.129 -3.175 -4.836 1.00 89.69 100 ALA A O 1
ATOM 682 N N . GLN A 1 101 ? 11.307 -4.815 -5.810 1.00 87.75 101 GLN A N 1
ATOM 683 C CA . GLN A 1 101 ? 12.338 -4.898 -4.774 1.00 87.75 101 GLN A CA 1
ATOM 684 C C . GLN A 1 101 ? 13.223 -3.655 -4.750 1.00 87.75 101 GLN A C 1
ATOM 686 O O . GLN A 1 101 ? 13.518 -3.155 -3.665 1.00 87.75 101 GLN A O 1
ATOM 691 N N . ALA A 1 102 ? 13.605 -3.149 -5.923 1.00 87.56 102 ALA A N 1
ATOM 692 C CA . ALA A 1 102 ? 14.370 -1.920 -6.052 1.00 87.56 102 ALA A CA 1
ATOM 693 C C . ALA A 1 102 ? 13.597 -0.719 -5.496 1.00 87.56 102 ALA A C 1
ATOM 695 O O . ALA A 1 102 ? 14.094 -0.034 -4.607 1.00 87.56 102 ALA A O 1
ATOM 696 N N . VAL A 1 103 ? 12.348 -0.532 -5.935 1.00 90.44 103 VAL A N 1
ATOM 697 C CA . VAL A 1 103 ? 11.464 0.543 -5.457 1.00 90.44 103 VAL A CA 1
ATOM 698 C C . VAL A 1 103 ? 11.276 0.465 -3.937 1.00 90.44 103 VAL A C 1
ATOM 700 O O . VAL A 1 103 ? 11.460 1.463 -3.241 1.00 90.44 103 VAL A O 1
ATOM 703 N N . ALA A 1 104 ? 10.974 -0.719 -3.393 1.00 88.00 104 ALA A N 1
ATOM 704 C CA . ALA A 1 104 ? 10.815 -0.899 -1.950 1.00 88.00 104 ALA A CA 1
ATOM 705 C C . ALA A 1 104 ? 12.101 -0.582 -1.170 1.00 88.00 104 ALA A C 1
ATOM 707 O O . ALA A 1 104 ? 12.036 0.022 -0.101 1.00 88.00 104 ALA A O 1
ATOM 708 N N . ALA A 1 105 ? 13.269 -0.977 -1.683 1.00 84.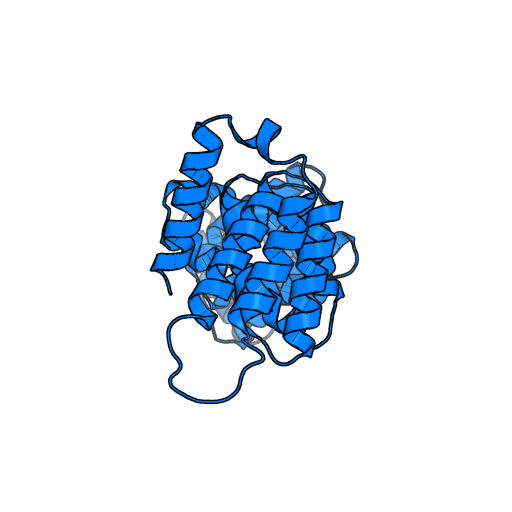25 105 ALA A N 1
ATOM 709 C CA . ALA A 1 105 ? 14.547 -0.664 -1.052 1.00 84.25 105 ALA A CA 1
ATOM 710 C C . ALA A 1 105 ? 14.839 0.841 -1.066 1.00 84.25 105 ALA A C 1
ATOM 712 O O . ALA A 1 105 ? 15.290 1.382 -0.057 1.00 84.25 105 ALA A O 1
ATOM 713 N N . SER A 1 106 ? 14.523 1.530 -2.162 1.00 86.00 106 SER A N 1
ATOM 714 C CA . SER A 1 106 ? 14.696 2.979 -2.280 1.00 86.00 106 SER A CA 1
ATOM 715 C C . SER A 1 106 ? 13.775 3.757 -1.334 1.00 86.00 106 SER A C 1
ATOM 717 O O . SER A 1 106 ? 14.206 4.756 -0.764 1.00 86.00 106 SER A O 1
ATOM 719 N N . MET A 1 107 ? 12.569 3.251 -1.043 1.00 86.75 107 MET A N 1
ATOM 720 C CA . MET A 1 107 ? 11.654 3.837 -0.044 1.00 86.75 107 MET A CA 1
ATOM 721 C C . MET A 1 107 ? 12.247 3.916 1.371 1.00 86.75 107 MET A C 1
ATOM 723 O O . MET A 1 107 ? 11.819 4.743 2.177 1.00 86.75 107 MET A O 1
ATOM 727 N N . ALA A 1 108 ? 13.238 3.085 1.708 1.00 82.56 108 ALA A N 1
ATOM 728 C CA . ALA A 1 108 ? 13.897 3.155 3.013 1.00 82.56 108 ALA A CA 1
ATOM 729 C C . ALA A 1 108 ? 14.742 4.427 3.200 1.00 82.56 108 ALA A C 1
ATOM 731 O O . ALA A 1 108 ? 15.041 4.788 4.337 1.00 82.56 108 ALA A O 1
ATOM 732 N N . PHE A 1 109 ? 15.089 5.116 2.110 1.00 80.12 109 PHE A N 1
ATOM 733 C CA . PHE A 1 109 ? 15.789 6.404 2.130 1.00 80.12 109 PHE A CA 1
ATOM 734 C C . PHE A 1 109 ? 14.832 7.599 2.221 1.00 80.12 109 PHE A C 1
ATOM 736 O O . PHE A 1 109 ? 15.281 8.740 2.316 1.00 80.12 109 PHE A O 1
ATOM 743 N N . GLY A 1 110 ? 13.525 7.332 2.263 1.00 76.12 110 GLY A N 1
ATOM 744 C CA . GLY A 1 110 ? 12.474 8.336 2.289 1.00 76.12 110 GLY A CA 1
ATOM 745 C C . GLY A 1 110 ? 11.781 8.498 0.934 1.00 76.12 110 GLY A C 1
ATOM 746 O O . GLY A 1 110 ? 12.144 7.843 -0.045 1.00 76.12 110 GLY A O 1
ATOM 747 N N . PRO A 1 111 ? 10.736 9.334 0.892 1.00 72.19 111 PRO A N 1
ATOM 748 C CA . PRO A 1 111 ? 10.033 9.654 -0.342 1.00 72.19 111 PRO A CA 1
ATOM 749 C C . PRO A 1 111 ? 10.935 10.428 -1.312 1.00 72.19 111 PRO A C 1
ATOM 751 O O . PRO A 1 111 ? 11.739 11.267 -0.899 1.00 72.19 111 PRO A O 1
ATOM 754 N N . SER A 1 112 ? 10.792 10.152 -2.608 1.00 81.06 112 SER A N 1
ATOM 755 C CA . SER A 1 112 ? 11.455 10.893 -3.681 1.00 81.06 112 SER A CA 1
ATOM 756 C C . SER A 1 112 ? 10.585 10.925 -4.932 1.00 81.06 112 SER A C 1
ATOM 758 O O . SER A 1 112 ? 9.787 10.012 -5.164 1.00 81.06 112 SER A O 1
ATOM 760 N N . ASP A 1 113 ? 10.775 11.948 -5.764 1.00 83.12 113 ASP A N 1
ATOM 761 C CA . ASP A 1 113 ? 10.047 12.083 -7.027 1.00 83.12 113 ASP A CA 1
ATOM 762 C C . ASP A 1 113 ? 10.298 10.881 -7.946 1.00 83.12 113 ASP A C 1
ATOM 764 O O . ASP A 1 113 ? 9.356 10.344 -8.517 1.00 83.12 113 ASP A O 1
ATOM 768 N N . SER A 1 114 ? 11.523 10.344 -7.980 1.00 80.94 114 SER A N 1
ATOM 769 C CA . SER A 1 114 ? 11.844 9.144 -8.764 1.00 80.94 114 SER A CA 1
ATOM 770 C C . SER A 1 114 ? 11.147 7.877 -8.264 1.00 80.94 114 SER A C 1
ATOM 772 O O . SER A 1 114 ? 10.751 7.049 -9.077 1.00 80.94 114 SER A O 1
ATOM 774 N N . VAL A 1 115 ? 10.961 7.705 -6.949 1.00 85.19 115 VAL A N 1
ATOM 775 C CA . VAL A 1 115 ? 10.191 6.571 -6.400 1.00 85.19 115 VAL A CA 1
ATOM 776 C C . VAL A 1 115 ? 8.704 6.730 -6.714 1.00 85.19 115 VAL A C 1
ATOM 778 O O . VAL A 1 115 ? 8.041 5.762 -7.086 1.00 85.19 115 VAL A O 1
ATOM 781 N N . ASN A 1 116 ? 8.183 7.951 -6.596 1.00 86.31 116 ASN A N 1
ATOM 782 C CA . ASN A 1 116 ? 6.787 8.266 -6.888 1.00 86.31 116 ASN A CA 1
ATOM 783 C C . ASN A 1 116 ? 6.465 8.080 -8.378 1.00 86.31 116 ASN A C 1
ATOM 785 O O . ASN A 1 116 ? 5.440 7.480 -8.715 1.00 86.31 116 ASN A O 1
ATOM 789 N N . LEU A 1 117 ? 7.363 8.539 -9.254 1.00 86.06 117 LEU A N 1
ATOM 790 C CA . LEU A 1 117 ? 7.325 8.307 -10.695 1.00 86.06 117 LEU A CA 1
ATOM 791 C C . LEU A 1 117 ? 7.375 6.808 -10.985 1.00 86.06 117 LEU A C 1
ATOM 793 O O . LEU A 1 117 ? 6.488 6.293 -11.654 1.00 86.06 117 LEU A O 1
ATOM 797 N N . ALA A 1 118 ? 8.319 6.080 -10.378 1.00 86.25 118 ALA A N 1
ATOM 798 C CA . ALA A 1 118 ? 8.476 4.653 -10.630 1.00 86.25 118 ALA A CA 1
ATOM 799 C C . ALA A 1 118 ? 7.252 3.820 -10.286 1.00 86.25 118 ALA A C 1
ATOM 801 O O . ALA A 1 118 ? 6.874 2.910 -11.022 1.00 86.25 118 ALA A O 1
ATOM 802 N N . VAL A 1 119 ? 6.601 4.156 -9.180 1.00 88.31 119 VAL A N 1
ATOM 803 C CA . VAL A 1 119 ? 5.322 3.557 -8.828 1.00 88.31 119 VAL A CA 1
ATOM 804 C C . VAL A 1 119 ? 4.238 3.949 -9.831 1.00 88.31 119 VAL A C 1
ATOM 806 O O . VAL A 1 119 ? 3.502 3.079 -10.288 1.00 88.31 119 VAL A O 1
ATOM 809 N N . SER A 1 120 ? 4.119 5.233 -10.167 1.00 87.75 120 SER A N 1
ATOM 810 C CA . SER A 1 120 ? 3.048 5.727 -11.039 1.00 87.75 120 SER A CA 1
ATOM 811 C C . SER A 1 120 ? 3.147 5.123 -12.440 1.00 87.75 120 SER A C 1
ATOM 813 O O . SER A 1 120 ? 2.173 4.547 -12.927 1.00 87.75 120 SER A O 1
ATOM 815 N N . ASP A 1 121 ? 4.328 5.145 -13.049 1.00 86.25 121 ASP A N 1
ATOM 816 C CA . ASP A 1 121 ? 4.564 4.628 -14.398 1.00 86.25 121 ASP A CA 1
ATOM 817 C C . ASP A 1 121 ? 4.425 3.109 -14.453 1.00 86.25 121 ASP A C 1
ATOM 819 O O . ASP A 1 121 ? 3.761 2.585 -15.346 1.00 86.25 121 ASP A O 1
ATOM 823 N N . ALA A 1 122 ? 4.932 2.380 -13.452 1.00 87.19 122 ALA A N 1
ATOM 824 C CA . ALA A 1 122 ? 4.772 0.929 -13.412 1.00 87.19 122 ALA A CA 1
ATOM 825 C C . ALA A 1 122 ? 3.298 0.505 -13.266 1.00 87.19 122 ALA A C 1
ATOM 827 O O . ALA A 1 122 ? 2.877 -0.503 -13.838 1.00 87.19 122 ALA A O 1
ATOM 828 N N . LEU A 1 123 ? 2.482 1.280 -12.540 1.00 85.44 123 LEU A N 1
ATOM 829 C CA . LEU A 1 123 ? 1.033 1.059 -12.477 1.00 85.44 123 LEU A CA 1
ATOM 830 C C . LEU A 1 123 ? 0.327 1.476 -13.784 1.00 85.44 123 LEU A C 1
ATOM 832 O O . LEU A 1 123 ? -0.699 0.882 -14.127 1.00 85.44 123 LEU A O 1
ATOM 836 N N . THR A 1 124 ? 0.883 2.444 -14.521 1.00 83.56 124 THR A N 1
ATOM 837 C CA . THR A 1 124 ? 0.356 2.968 -15.799 1.00 83.56 124 THR A CA 1
ATOM 838 C C . THR A 1 124 ? 0.669 2.073 -16.990 1.00 83.56 124 THR A C 1
ATOM 840 O O . THR A 1 124 ? -0.163 1.955 -17.890 1.00 83.56 124 THR A O 1
ATOM 843 N N . ALA A 1 125 ? 1.813 1.383 -16.968 1.00 79.00 125 ALA A N 1
ATOM 844 C CA . ALA A 1 125 ? 2.180 0.361 -17.949 1.00 79.00 125 ALA A CA 1
ATOM 845 C C . ALA A 1 125 ? 1.064 -0.693 -18.113 1.00 79.00 125 ALA A C 1
ATOM 847 O O . ALA A 1 125 ? 0.888 -1.271 -19.186 1.00 79.00 125 ALA A O 1
ATOM 848 N N . GLY A 1 126 ? 0.226 -0.849 -17.080 1.00 67.38 126 GLY A N 1
ATOM 849 C CA . GLY A 1 126 ? -1.094 -1.448 -17.195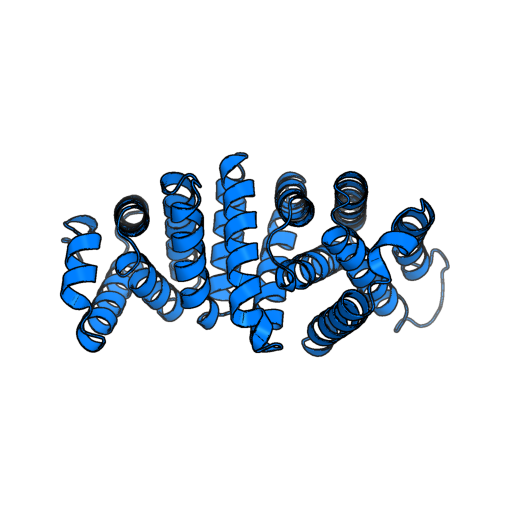 1.00 67.38 126 GLY A CA 1
ATOM 850 C C . GLY A 1 126 ? -1.060 -2.959 -17.405 1.00 67.38 126 GLY A C 1
ATOM 851 O O . GLY A 1 126 ? -0.037 -3.624 -17.231 1.00 67.38 126 GLY A O 1
ATOM 852 N N . GLY A 1 127 ? -2.231 -3.518 -17.717 1.00 77.25 127 GLY A N 1
ATOM 853 C CA . GLY A 1 127 ? -2.403 -4.954 -17.936 1.00 77.25 127 GLY A CA 1
ATOM 854 C C . GLY A 1 127 ? -1.976 -5.818 -16.743 1.00 77.25 127 GLY A C 1
ATOM 855 O O . GLY A 1 127 ? -2.143 -5.447 -15.574 1.00 77.25 127 GLY A O 1
ATOM 856 N N . ASP A 1 128 ? -1.429 -6.991 -17.056 1.00 83.12 128 ASP A N 1
ATOM 857 C CA . ASP A 1 128 ? -0.948 -7.945 -16.056 1.00 83.12 128 ASP A CA 1
ATOM 858 C C . ASP A 1 128 ? 0.322 -7.445 -15.349 1.00 83.12 128 ASP A C 1
ATOM 860 O O . ASP A 1 128 ? 0.506 -7.733 -14.166 1.00 83.12 128 ASP A O 1
ATOM 864 N N . PHE A 1 129 ? 1.144 -6.623 -16.018 1.00 85.19 129 PHE A N 1
ATOM 865 C CA . PHE A 1 129 ? 2.372 -6.068 -15.445 1.00 85.19 129 PHE A CA 1
ATOM 866 C C . PHE A 1 129 ? 2.087 -5.179 -14.235 1.00 85.19 129 PHE A C 1
ATOM 868 O O . PHE A 1 129 ? 2.582 -5.472 -13.151 1.00 85.19 129 PHE A O 1
ATOM 875 N N . GLY A 1 130 ? 1.251 -4.144 -14.378 1.00 84.31 130 GLY A N 1
ATOM 876 C CA . GLY A 1 130 ? 0.971 -3.213 -13.276 1.00 84.31 130 GLY A CA 1
ATOM 877 C C . GLY A 1 130 ? 0.325 -3.905 -12.070 1.00 84.31 130 GLY A C 1
ATOM 878 O O . GLY A 1 130 ? 0.693 -3.654 -10.919 1.00 84.31 130 GLY A O 1
ATOM 879 N N . SER A 1 131 ? -0.581 -4.855 -12.329 1.00 80.94 131 SER A N 1
ATOM 880 C CA . SER A 1 131 ? -1.218 -5.669 -11.283 1.00 80.94 131 SER A CA 1
ATOM 881 C C . SER A 1 131 ? -0.201 -6.554 -10.552 1.00 80.94 131 SER A C 1
ATOM 883 O O . SER A 1 131 ? -0.213 -6.663 -9.321 1.00 80.94 131 SER A O 1
ATOM 885 N N . PHE A 1 132 ? 0.700 -7.183 -11.308 1.00 85.62 132 PHE A N 1
ATOM 886 C CA . PHE A 1 132 ? 1.733 -8.055 -10.769 1.00 85.62 132 PHE A CA 1
ATOM 887 C C . PHE A 1 132 ? 2.798 -7.262 -10.002 1.00 85.62 132 PHE A C 1
ATOM 889 O O . PHE A 1 132 ? 3.100 -7.610 -8.858 1.00 85.62 132 PHE A O 1
ATOM 896 N N . PHE A 1 133 ? 3.283 -6.155 -10.569 1.00 89.12 133 PHE A N 1
ATOM 897 C CA . PHE A 1 133 ? 4.194 -5.209 -9.927 1.00 89.12 133 PHE A CA 1
ATOM 898 C C . PHE A 1 133 ? 3.638 -4.721 -8.588 1.00 89.12 133 PHE A C 1
ATOM 900 O O . PHE A 1 133 ? 4.329 -4.828 -7.580 1.00 89.12 133 PHE A O 1
ATOM 907 N N . GLY A 1 134 ? 2.375 -4.281 -8.532 1.00 85.31 134 GLY A N 1
ATOM 908 C CA . GLY A 1 134 ? 1.749 -3.836 -7.282 1.00 85.31 134 GLY A CA 1
ATOM 909 C C . GLY A 1 134 ? 1.761 -4.913 -6.190 1.00 85.31 134 GLY A C 1
ATOM 910 O O . GLY A 1 134 ? 2.103 -4.650 -5.034 1.00 85.31 134 GLY A O 1
ATOM 911 N N . SER A 1 135 ? 1.471 -6.166 -6.556 1.00 83.12 135 SER A N 1
ATOM 912 C CA . SER A 1 135 ? 1.532 -7.295 -5.615 1.00 83.12 135 SER A CA 1
ATOM 913 C C . SER A 1 135 ? 2.963 -7.627 -5.159 1.00 83.12 135 SER A C 1
ATOM 915 O O . SER A 1 135 ? 3.196 -7.935 -3.982 1.00 83.12 135 SER A O 1
ATOM 917 N N . ALA A 1 136 ? 3.936 -7.513 -6.067 1.00 87.69 136 ALA A N 1
ATOM 918 C CA . ALA A 1 136 ? 5.348 -7.723 -5.777 1.00 87.69 136 ALA A CA 1
ATOM 919 C C . ALA A 1 136 ? 5.908 -6.604 -4.887 1.00 87.69 136 ALA A C 1
ATOM 921 O O . ALA A 1 136 ? 6.639 -6.891 -3.939 1.00 87.69 136 ALA A O 1
ATOM 922 N N . LEU A 1 137 ? 5.502 -5.354 -5.123 1.00 88.38 137 LEU A N 1
ATOM 923 C CA . LEU A 1 137 ? 5.927 -4.171 -4.374 1.00 88.38 137 LEU A CA 1
ATOM 924 C C . LEU A 1 137 ? 5.448 -4.241 -2.930 1.00 88.38 137 LEU A C 1
ATOM 926 O O . LEU A 1 137 ? 6.238 -4.091 -2.000 1.00 88.38 137 LEU A O 1
ATOM 930 N N . ALA A 1 138 ? 4.169 -4.560 -2.741 1.00 81.06 138 ALA A N 1
ATOM 931 C CA . ALA A 1 138 ? 3.585 -4.827 -1.434 1.00 81.06 138 ALA A CA 1
ATOM 932 C C . ALA A 1 138 ? 4.372 -5.887 -0.643 1.00 81.06 138 ALA A C 1
ATOM 934 O O . ALA A 1 138 ? 4.681 -5.706 0.538 1.00 81.06 138 ALA A O 1
ATOM 935 N N . THR A 1 139 ? 4.724 -6.987 -1.309 1.00 84.44 139 THR A N 1
ATOM 936 C CA . THR A 1 139 ? 5.487 -8.086 -0.706 1.00 84.44 139 THR A CA 1
ATOM 937 C C . THR A 1 139 ? 6.921 -7.663 -0.377 1.00 84.44 139 THR A C 1
ATOM 939 O O . THR A 1 139 ? 7.427 -7.966 0.705 1.00 84.44 139 THR A O 1
ATOM 942 N N . ALA A 1 140 ? 7.582 -6.940 -1.281 1.00 84.75 140 ALA A N 1
ATOM 943 C CA . ALA A 1 140 ? 8.936 -6.438 -1.082 1.00 84.75 140 ALA A CA 1
ATOM 944 C C . ALA A 1 140 ? 9.009 -5.446 0.089 1.00 84.75 140 ALA A C 1
ATOM 946 O O . ALA A 1 140 ? 9.852 -5.611 0.973 1.00 84.75 140 ALA A O 1
ATOM 947 N N . ALA A 1 141 ? 8.082 -4.487 0.159 1.00 83.12 141 ALA A N 1
ATOM 948 C CA . ALA A 1 141 ? 7.990 -3.523 1.254 1.00 83.12 141 ALA A CA 1
ATOM 949 C C . ALA A 1 141 ? 7.747 -4.216 2.607 1.00 83.12 141 ALA A C 1
ATOM 951 O O . ALA A 1 141 ? 8.417 -3.915 3.596 1.00 83.12 141 ALA A O 1
ATOM 952 N N . ALA A 1 142 ? 6.850 -5.205 2.649 1.00 79.50 142 ALA A N 1
ATOM 953 C CA . ALA A 1 142 ? 6.611 -6.021 3.838 1.00 79.50 142 ALA A CA 1
ATOM 954 C C . ALA A 1 142 ? 7.860 -6.763 4.323 1.00 79.50 142 ALA A C 1
ATOM 956 O O . ALA A 1 142 ? 8.163 -6.748 5.520 1.00 79.50 142 ALA A O 1
ATOM 957 N N . ASN A 1 143 ? 8.584 -7.395 3.400 1.00 82.75 143 ASN A N 1
ATOM 958 C CA . ASN A 1 143 ? 9.823 -8.098 3.714 1.00 82.75 143 ASN A CA 1
ATOM 959 C C . ASN A 1 143 ? 10.890 -7.136 4.238 1.00 82.75 143 ASN A C 1
ATOM 961 O O . ASN A 1 143 ? 11.597 -7.469 5.187 1.00 82.75 143 ASN A O 1
ATOM 965 N N . LEU A 1 144 ? 10.979 -5.938 3.661 1.00 79.62 144 LEU A N 1
ATOM 966 C CA . LEU A 1 144 ? 11.956 -4.937 4.064 1.00 79.62 144 LEU A CA 1
ATOM 967 C C . LEU A 1 144 ? 11.696 -4.410 5.479 1.00 79.62 144 LEU A C 1
ATOM 969 O O . LEU A 1 144 ? 12.610 -4.382 6.302 1.00 79.62 144 LEU A O 1
ATOM 973 N N . VAL A 1 145 ? 10.441 -4.077 5.790 1.00 77.31 145 VAL A N 1
ATOM 974 C CA . VAL A 1 145 ? 10.028 -3.644 7.136 1.00 77.31 145 VAL A CA 1
ATOM 975 C C . VAL A 1 145 ? 10.271 -4.740 8.177 1.00 77.31 145 VAL A C 1
ATOM 977 O O . VAL A 1 145 ? 10.674 -4.446 9.301 1.00 77.31 145 VAL A O 1
ATOM 980 N N . ALA A 1 146 ? 10.058 -6.010 7.819 1.00 74.69 146 ALA A N 1
ATOM 981 C CA . ALA A 1 146 ? 10.347 -7.135 8.706 1.00 74.69 146 ALA A CA 1
ATOM 982 C C . ALA A 1 146 ? 11.856 -7.365 8.909 1.00 74.69 146 ALA A C 1
ATOM 984 O O . ALA A 1 146 ? 12.270 -7.817 9.977 1.00 74.69 146 ALA A O 1
ATOM 985 N N . ALA A 1 147 ? 12.671 -7.069 7.894 1.00 73.31 147 ALA A N 1
ATOM 986 C CA . ALA A 1 147 ? 14.110 -7.298 7.920 1.00 73.31 147 ALA A CA 1
ATOM 987 C C . ALA A 1 147 ? 14.896 -6.181 8.622 1.00 73.31 147 ALA A C 1
ATOM 989 O O . ALA A 1 147 ? 15.946 -6.461 9.202 1.00 73.31 147 ALA A O 1
ATOM 990 N N . VAL A 1 148 ? 14.420 -4.931 8.579 1.00 71.00 148 VAL A N 1
ATOM 991 C CA . VAL A 1 148 ? 15.193 -3.770 9.045 1.00 71.00 148 VAL A CA 1
ATOM 992 C C . VAL A 1 148 ? 14.386 -2.899 10.001 1.00 71.00 148 VAL A C 1
ATOM 994 O O . VAL A 1 148 ? 13.400 -2.262 9.636 1.00 71.00 148 VAL A O 1
ATOM 997 N N . ARG A 1 149 ? 14.857 -2.836 11.252 1.00 64.19 149 ARG A N 1
ATOM 998 C CA . ARG A 1 149 ? 14.169 -2.145 12.351 1.00 64.19 149 ARG A CA 1
ATOM 999 C C . ARG A 1 149 ? 14.083 -0.628 12.152 1.00 64.19 149 ARG A C 1
ATOM 1001 O O . ARG A 1 149 ? 13.059 -0.049 12.496 1.00 64.19 149 ARG A O 1
ATOM 1008 N N . ASP A 1 150 ? 15.113 -0.009 11.577 1.00 64.94 150 ASP A N 1
ATOM 1009 C CA . ASP A 1 150 ? 15.153 1.443 11.339 1.00 64.94 150 ASP A CA 1
ATOM 1010 C C . ASP A 1 150 ? 14.328 1.852 10.103 1.00 64.94 150 ASP A C 1
ATOM 1012 O O . ASP A 1 150 ? 13.717 2.919 10.078 1.00 64.94 150 ASP A O 1
ATOM 1016 N N . ALA A 1 151 ? 14.200 0.956 9.117 1.00 67.38 151 ALA A N 1
ATOM 1017 C CA . ALA A 1 151 ? 13.377 1.157 7.921 1.00 67.38 151 ALA A CA 1
ATOM 1018 C C . ALA A 1 151 ? 11.866 1.071 8.209 1.00 67.38 151 ALA A C 1
ATOM 1020 O O . ALA A 1 151 ? 11.053 1.523 7.405 1.00 67.38 151 ALA A O 1
ATOM 1021 N N . ALA A 1 152 ? 11.475 0.525 9.366 1.00 67.19 152 ALA A N 1
ATOM 1022 C CA . ALA A 1 152 ? 10.078 0.301 9.728 1.00 67.19 152 ALA A CA 1
ATOM 1023 C C . ALA A 1 152 ? 9.241 1.587 9.839 1.00 67.19 152 ALA A C 1
ATOM 1025 O O . ALA A 1 152 ? 8.019 1.514 9.739 1.00 67.19 152 ALA A O 1
ATOM 1026 N N . ALA A 1 153 ? 9.874 2.748 10.042 1.00 72.94 153 ALA A N 1
ATOM 1027 C CA . ALA A 1 153 ? 9.192 4.044 10.019 1.00 72.94 153 ALA A CA 1
ATOM 1028 C C . ALA A 1 153 ? 9.288 4.738 8.649 1.00 72.94 153 ALA A C 1
ATOM 1030 O O . ALA A 1 153 ? 8.308 5.327 8.200 1.00 72.94 153 ALA A O 1
ATOM 1031 N N . ALA A 1 154 ? 10.441 4.646 7.978 1.00 81.06 154 ALA A N 1
ATOM 1032 C CA . ALA A 1 154 ? 10.690 5.340 6.715 1.00 81.06 154 ALA A CA 1
ATOM 1033 C C . ALA A 1 154 ? 9.924 4.720 5.533 1.00 81.06 154 ALA A C 1
ATOM 1035 O O . ALA A 1 154 ? 9.269 5.437 4.780 1.00 81.06 154 ALA A O 1
ATOM 1036 N N . VAL A 1 155 ? 9.938 3.386 5.414 1.00 84.44 155 VAL A N 1
ATOM 1037 C CA . VAL A 1 155 ? 9.320 2.677 4.281 1.00 84.44 155 VAL A CA 1
ATOM 1038 C C . VAL A 1 155 ? 7.808 2.904 4.224 1.00 84.44 155 VAL A C 1
ATOM 1040 O O . VAL A 1 155 ? 7.318 3.235 3.150 1.00 84.44 155 VAL A O 1
ATOM 1043 N N . PRO A 1 156 ? 7.038 2.793 5.325 1.00 85.25 156 PRO A N 1
ATOM 1044 C CA . PRO A 1 156 ? 5.593 3.011 5.259 1.00 85.25 156 PRO A CA 1
ATOM 1045 C C . PRO A 1 156 ? 5.209 4.449 4.893 1.00 85.25 156 PRO A C 1
ATOM 1047 O O . PRO A 1 156 ? 4.207 4.634 4.210 1.00 85.25 156 PRO A O 1
ATOM 1050 N N . ALA A 1 157 ? 6.008 5.444 5.302 1.00 83.94 157 ALA A N 1
ATOM 1051 C CA . ALA A 1 157 ? 5.818 6.843 4.917 1.00 83.94 157 ALA A CA 1
ATOM 1052 C C . ALA A 1 157 ? 6.024 7.049 3.413 1.00 83.94 157 ALA A C 1
ATOM 1054 O O . ALA A 1 157 ? 5.114 7.512 2.729 1.00 83.94 157 ALA A O 1
ATOM 1055 N N . ALA A 1 158 ? 7.173 6.617 2.891 1.00 85.31 158 ALA A N 1
ATOM 1056 C CA . ALA A 1 158 ? 7.480 6.712 1.466 1.00 85.31 158 ALA A CA 1
ATOM 1057 C C . ALA A 1 158 ? 6.503 5.894 0.602 1.00 85.31 158 ALA A C 1
ATOM 1059 O O . ALA A 1 158 ? 6.091 6.338 -0.465 1.00 85.31 158 ALA A O 1
ATOM 1060 N N . PHE A 1 159 ? 6.074 4.724 1.083 1.00 87.50 159 PHE A N 1
ATOM 1061 C CA . PHE A 1 159 ? 5.067 3.904 0.412 1.00 87.50 159 PHE A CA 1
ATOM 1062 C C . PHE A 1 159 ? 3.709 4.611 0.346 1.00 87.50 159 PHE A C 1
ATOM 1064 O O . PHE A 1 159 ? 3.089 4.641 -0.713 1.00 87.50 159 PHE A O 1
ATOM 1071 N N . ALA A 1 160 ? 3.241 5.188 1.458 1.00 84.75 160 ALA A N 1
ATOM 1072 C CA . ALA A 1 160 ? 1.982 5.931 1.498 1.00 84.75 160 ALA A CA 1
ATOM 1073 C C . ALA A 1 160 ? 2.004 7.149 0.565 1.00 84.75 160 ALA A C 1
ATOM 1075 O O . ALA A 1 160 ? 1.024 7.399 -0.131 1.00 84.75 160 ALA A O 1
ATOM 1076 N N . GLU A 1 161 ? 3.120 7.875 0.521 1.00 84.56 161 GLU A N 1
ATOM 1077 C CA . GLU A 1 161 ? 3.294 9.027 -0.363 1.00 84.56 161 GLU A CA 1
ATOM 1078 C C . GLU A 1 161 ? 3.327 8.629 -1.843 1.00 84.56 161 GLU A C 1
ATOM 1080 O O . GLU A 1 161 ? 2.627 9.230 -2.655 1.00 84.56 161 GLU A O 1
ATOM 1085 N N . ALA A 1 162 ? 4.043 7.558 -2.195 1.00 85.19 162 ALA A N 1
ATOM 1086 C CA . ALA A 1 162 ? 4.049 7.051 -3.565 1.00 85.19 162 ALA A CA 1
ATOM 1087 C C . ALA A 1 162 ? 2.651 6.623 -4.025 1.00 85.19 162 ALA A C 1
ATOM 1089 O O . ALA A 1 162 ? 2.245 6.929 -5.147 1.00 85.19 162 ALA A O 1
ATOM 1090 N N . MET A 1 163 ? 1.875 5.982 -3.143 1.00 85.56 163 MET A N 1
ATOM 1091 C CA . MET A 1 163 ? 0.473 5.668 -3.429 1.00 85.56 163 MET A CA 1
ATOM 1092 C C . MET A 1 163 ? -0.376 6.939 -3.565 1.00 85.56 163 MET A C 1
ATOM 1094 O O . MET A 1 163 ? -1.168 7.021 -4.495 1.00 85.56 163 MET A O 1
ATOM 1098 N N . ALA A 1 164 ? -0.178 7.951 -2.712 1.00 80.56 164 ALA A N 1
ATOM 1099 C CA . ALA A 1 164 ? -0.867 9.245 -2.801 1.00 80.56 164 ALA A CA 1
ATOM 1100 C C . ALA A 1 164 ? -0.617 9.972 -4.128 1.00 80.56 164 ALA A C 1
ATOM 1102 O O . ALA A 1 164 ? -1.509 10.622 -4.676 1.00 80.56 164 ALA A O 1
ATOM 1103 N N . ASN A 1 165 ? 0.600 9.866 -4.649 1.00 81.44 165 ASN A N 1
ATOM 1104 C CA . ASN A 1 165 ? 0.968 10.496 -5.906 1.00 81.44 165 ASN A CA 1
ATOM 1105 C C . ASN A 1 165 ? 0.419 9.718 -7.106 1.00 81.44 165 ASN A C 1
ATOM 1107 O O . ASN A 1 165 ? -0.096 10.336 -8.038 1.00 81.44 165 ASN A O 1
ATOM 1111 N N . ALA A 1 166 ? 0.425 8.383 -7.061 1.00 83.19 166 ALA A N 1
ATOM 1112 C CA . ALA A 1 166 ? -0.236 7.559 -8.075 1.00 83.19 166 ALA A CA 1
ATOM 1113 C C . ALA A 1 166 ? -1.759 7.801 -8.099 1.00 83.19 166 ALA A C 1
ATOM 1115 O O . ALA A 1 166 ? -2.371 7.953 -9.158 1.00 83.19 166 ALA A O 1
ATOM 1116 N N . ALA A 1 167 ? -2.364 7.911 -6.918 1.00 79.12 167 ALA A N 1
ATOM 1117 C CA . ALA A 1 167 ? -3.758 8.273 -6.699 1.00 79.12 167 ALA A CA 1
ATOM 1118 C C . ALA A 1 167 ? -4.136 9.607 -7.353 1.00 79.12 167 ALA A C 1
ATOM 1120 O O . ALA A 1 167 ? -5.081 9.687 -8.141 1.00 79.12 167 ALA A O 1
ATOM 1121 N N . ALA A 1 168 ? -3.360 10.656 -7.063 1.00 80.31 168 ALA A N 1
ATOM 1122 C CA . ALA A 1 168 ? -3.565 11.995 -7.607 1.00 80.31 168 ALA A CA 1
ATOM 1123 C C . ALA A 1 168 ? -3.450 12.039 -9.141 1.00 80.31 168 ALA A C 1
ATOM 1125 O O . ALA A 1 168 ? -4.075 12.886 -9.780 1.00 80.31 168 ALA A O 1
ATOM 1126 N N . GLN A 1 169 ? -2.699 11.107 -9.730 1.00 79.25 169 GLN A N 1
ATOM 1127 C CA . GLN A 1 169 ? -2.538 10.958 -11.177 1.00 79.25 169 GLN A CA 1
ATOM 1128 C C . GLN A 1 169 ? -3.617 10.078 -11.836 1.00 79.25 169 GLN A C 1
ATOM 1130 O O . GLN A 1 169 ? -3.608 9.899 -13.051 1.00 79.25 169 GLN A O 1
ATOM 1135 N N . GLY A 1 170 ? -4.592 9.577 -11.067 1.00 79.94 170 GLY A N 1
ATOM 1136 C CA . GLY A 1 170 ? -5.736 8.820 -11.582 1.00 79.94 170 GLY A CA 1
ATOM 1137 C C . GLY A 1 170 ? -5.590 7.298 -11.516 1.00 79.94 170 GLY A C 1
ATOM 1138 O O . GLY A 1 170 ? -6.448 6.588 -12.043 1.00 79.94 170 GLY A O 1
ATOM 1139 N N . PHE A 1 171 ? -4.566 6.773 -10.835 1.00 77.50 171 PHE A N 1
ATOM 1140 C CA . PHE A 1 171 ? -4.311 5.328 -10.705 1.00 77.50 171 PHE A CA 1
ATOM 1141 C C . PHE A 1 171 ? -4.901 4.714 -9.432 1.00 77.50 171 PHE A C 1
ATOM 1143 O O . PHE A 1 171 ? -4.398 3.715 -8.909 1.00 77.50 171 PHE A O 1
ATOM 1150 N N . SER A 1 172 ? -6.007 5.282 -8.950 1.00 77.25 172 SER A N 1
ATOM 1151 C CA . SER A 1 172 ? -6.584 4.966 -7.643 1.00 77.25 172 SER A CA 1
ATOM 1152 C C . SER A 1 172 ? -6.915 3.495 -7.422 1.00 77.25 172 SER A C 1
ATOM 1154 O O . SER A 1 172 ? -6.700 2.961 -6.336 1.00 77.25 172 SER A O 1
ATOM 1156 N N . LEU A 1 173 ? -7.398 2.797 -8.454 1.00 79.19 173 LEU A N 1
ATOM 1157 C CA . LEU A 1 173 ? -7.708 1.371 -8.340 1.00 79.19 173 LEU A CA 1
ATOM 1158 C C . LEU A 1 173 ? -6.444 0.533 -8.101 1.00 79.19 173 LEU A C 1
ATOM 1160 O O . LEU A 1 173 ? -6.438 -0.339 -7.232 1.00 79.19 173 LEU A O 1
ATOM 1164 N N . SER A 1 174 ? -5.380 0.788 -8.861 1.00 79.12 174 SER A N 1
ATOM 1165 C CA . SER A 1 174 ? -4.125 0.039 -8.770 1.00 79.12 174 SER A CA 1
ATOM 1166 C C . SER A 1 174 ? -3.381 0.357 -7.467 1.00 79.12 174 SER A C 1
ATOM 1168 O O . SER A 1 174 ? -2.844 -0.549 -6.824 1.00 79.12 174 SER A O 1
ATOM 1170 N N . ALA A 1 175 ? -3.432 1.615 -7.015 1.00 79.88 175 ALA A N 1
ATOM 1171 C CA . ALA A 1 175 ? -2.932 2.031 -5.705 1.00 79.88 175 ALA A CA 1
ATOM 1172 C C . ALA A 1 175 ? -3.688 1.330 -4.559 1.00 79.88 175 ALA A C 1
ATOM 1174 O O . ALA A 1 175 ? -3.072 0.703 -3.691 1.00 79.88 175 ALA A O 1
ATOM 1175 N N . ALA A 1 176 ? -5.025 1.304 -4.607 1.00 78.75 176 ALA A N 1
ATOM 1176 C CA . ALA A 1 176 ? -5.849 0.588 -3.631 1.00 78.75 176 ALA A CA 1
ATOM 1177 C C . ALA A 1 176 ? -5.576 -0.928 -3.624 1.00 78.75 176 ALA A C 1
ATOM 1179 O O . ALA A 1 176 ? -5.509 -1.554 -2.563 1.00 78.75 176 ALA A O 1
ATOM 1180 N N . GLN A 1 177 ? -5.384 -1.546 -4.794 1.00 80.50 177 GLN A N 1
ATOM 1181 C CA . GLN A 1 177 ? -5.023 -2.963 -4.898 1.00 80.50 177 GLN A CA 1
ATOM 1182 C C . GLN A 1 177 ? -3.643 -3.254 -4.302 1.00 80.50 177 GLN A C 1
ATOM 1184 O O . GLN A 1 177 ? -3.492 -4.250 -3.592 1.00 80.50 177 GLN A O 1
ATOM 1189 N N . THR A 1 178 ? -2.672 -2.373 -4.538 1.00 83.00 178 THR A N 1
ATOM 1190 C CA . THR A 1 178 ? -1.311 -2.463 -3.992 1.00 83.00 178 THR A CA 1
ATOM 1191 C C . THR A 1 178 ? -1.319 -2.332 -2.466 1.00 83.00 178 THR A C 1
ATOM 1193 O O . THR A 1 178 ? -0.753 -3.172 -1.766 1.00 83.00 178 THR A O 1
ATOM 1196 N N . LEU A 1 179 ? -2.064 -1.366 -1.921 1.00 83.56 179 LEU A N 1
ATOM 1197 C CA . LEU A 1 179 ? -2.283 -1.216 -0.476 1.00 83.56 179 LEU A CA 1
ATOM 1198 C C . LEU A 1 179 ? -2.980 -2.442 0.136 1.00 83.56 179 LEU A C 1
ATOM 1200 O O . LEU A 1 179 ? -2.583 -2.925 1.199 1.00 83.56 179 LEU A O 1
ATOM 1204 N N . ALA A 1 180 ? -3.982 -3.002 -0.548 1.00 81.00 180 ALA A N 1
ATOM 1205 C CA . ALA A 1 180 ? -4.663 -4.216 -0.098 1.00 81.00 180 ALA A CA 1
ATOM 1206 C C . ALA A 1 180 ? -3.729 -5.432 -0.098 1.00 81.00 180 ALA A C 1
ATOM 1208 O O . ALA A 1 180 ? -3.784 -6.262 0.815 1.00 81.00 180 ALA A O 1
ATOM 1209 N N . ALA A 1 181 ? -2.881 -5.550 -1.122 1.00 81.62 181 ALA A N 1
ATOM 1210 C CA . ALA A 1 181 ? -1.862 -6.584 -1.200 1.00 81.62 181 ALA A CA 1
ATOM 1211 C C . ALA A 1 181 ? -0.855 -6.430 -0.054 1.00 81.62 181 ALA A C 1
ATOM 1213 O O . ALA A 1 181 ? -0.535 -7.427 0.585 1.00 81.62 181 ALA A O 1
ATOM 1214 N N . ALA A 1 182 ? -0.443 -5.203 0.285 1.00 81.44 182 ALA A N 1
ATOM 1215 C CA . ALA A 1 182 ? 0.470 -4.939 1.400 1.00 81.44 182 ALA A CA 1
ATOM 1216 C C . ALA A 1 182 ? -0.143 -5.353 2.745 1.00 81.44 182 ALA A C 1
ATOM 1218 O O . ALA A 1 182 ? 0.489 -6.069 3.525 1.00 81.44 182 ALA A O 1
ATOM 1219 N N . LEU A 1 183 ? -1.407 -4.989 2.978 1.00 80.75 183 LEU A N 1
ATOM 1220 C CA . LEU A 1 183 ? -2.170 -5.411 4.157 1.00 80.75 183 LEU A CA 1
ATOM 1221 C C . LEU A 1 183 ? -2.324 -6.934 4.251 1.00 80.75 183 LEU A C 1
ATOM 1223 O O . LEU A 1 183 ? -2.256 -7.498 5.342 1.00 80.75 183 LEU A O 1
ATOM 1227 N N . THR A 1 184 ? -2.537 -7.596 3.113 1.00 81.19 184 THR A N 1
ATOM 1228 C CA . THR A 1 184 ? -2.718 -9.053 3.048 1.00 81.19 184 THR A CA 1
ATOM 1229 C C . THR A 1 184 ? -1.395 -9.785 3.267 1.00 81.19 184 THR A C 1
ATOM 1231 O O . THR A 1 184 ? -1.345 -10.751 4.025 1.00 81.19 184 THR A O 1
ATOM 1234 N N . ALA A 1 185 ? -0.318 -9.319 2.632 1.00 78.19 185 ALA A N 1
ATOM 1235 C CA . ALA A 1 185 ? 1.014 -9.901 2.747 1.00 78.19 185 ALA A CA 1
ATOM 1236 C C . ALA A 1 185 ? 1.580 -9.741 4.163 1.00 78.19 185 ALA A C 1
ATOM 1238 O O . ALA A 1 185 ? 2.314 -10.607 4.638 1.00 78.19 185 ALA A O 1
ATOM 1239 N N . SER A 1 186 ? 1.246 -8.639 4.843 1.00 78.81 186 SER A N 1
ATOM 1240 C CA . SER A 1 186 ? 1.806 -8.324 6.151 1.00 78.81 186 SER A CA 1
ATOM 1241 C C . SER A 1 186 ? 0.842 -7.496 7.005 1.00 78.81 186 SER A C 1
ATOM 1243 O O . SER A 1 186 ? 0.887 -6.263 6.993 1.00 78.81 186 SER A O 1
ATOM 1245 N N . PRO A 1 187 ? 0.002 -8.156 7.826 1.00 75.75 187 PRO A N 1
ATOM 1246 C CA . PRO A 1 187 ? -0.946 -7.489 8.722 1.00 75.75 187 PRO A CA 1
ATOM 1247 C C . PRO A 1 187 ? -0.319 -6.435 9.643 1.00 75.75 187 PRO A C 1
ATOM 1249 O O . PRO A 1 187 ? -0.962 -5.454 10.007 1.00 75.75 187 PRO A O 1
ATOM 1252 N N . GLN A 1 188 ? 0.952 -6.615 10.008 1.00 75.62 188 GLN A N 1
ATOM 1253 C CA . GLN A 1 188 ? 1.704 -5.686 10.856 1.00 75.62 188 GLN A CA 1
ATOM 1254 C C . GLN A 1 188 ? 1.979 -4.325 10.192 1.00 75.62 188 GLN A C 1
ATOM 1256 O O . GLN A 1 188 ? 2.258 -3.361 10.904 1.00 75.62 188 GLN A O 1
ATOM 1261 N N . LEU A 1 189 ? 1.855 -4.216 8.861 1.00 78.12 189 LEU A N 1
ATOM 1262 C CA . LEU A 1 189 ? 1.953 -2.942 8.143 1.00 78.12 189 LEU A CA 1
ATOM 1263 C C . LEU A 1 189 ? 0.706 -2.065 8.291 1.00 78.12 189 LEU A C 1
ATOM 1265 O O . LEU A 1 189 ? 0.785 -0.869 8.021 1.00 78.12 189 LEU A O 1
ATOM 1269 N N . ALA A 1 190 ? -0.420 -2.610 8.764 1.00 81.25 190 ALA A N 1
ATOM 1270 C CA . ALA A 1 190 ? -1.669 -1.859 8.891 1.00 81.25 190 ALA A CA 1
ATOM 1271 C C . ALA A 1 190 ? -1.507 -0.584 9.731 1.00 81.25 190 ALA A C 1
ATOM 1273 O O . ALA A 1 190 ? -1.964 0.488 9.329 1.00 81.25 190 ALA A O 1
ATOM 1274 N N . LYS A 1 191 ? -0.806 -0.690 10.870 1.00 77.44 191 LYS A N 1
ATOM 1275 C CA . LYS A 1 191 ? -0.526 0.453 11.743 1.00 77.44 191 LYS A CA 1
ATOM 1276 C C . LYS A 1 191 ? 0.348 1.510 11.074 1.00 77.44 191 LYS A C 1
ATOM 1278 O O . LYS A 1 191 ? -0.114 2.642 10.956 1.00 77.44 191 LYS A O 1
ATOM 1283 N N . PRO A 1 192 ? 1.597 1.191 10.683 1.00 81.00 192 PRO A N 1
ATOM 1284 C CA . PRO A 1 192 ? 2.495 2.212 10.180 1.00 81.00 192 PRO A CA 1
ATOM 1285 C C . PRO A 1 192 ? 2.007 2.815 8.861 1.00 81.00 192 PRO A C 1
ATOM 1287 O O . PRO A 1 192 ? 2.205 4.006 8.673 1.00 81.00 192 PRO A O 1
ATOM 1290 N N . LEU A 1 193 ? 1.318 2.058 7.994 1.00 82.56 193 LEU A N 1
ATOM 1291 C CA . LEU A 1 193 ? 0.692 2.621 6.791 1.00 82.56 193 LEU A CA 1
ATOM 1292 C C . LEU A 1 193 ? -0.425 3.606 7.146 1.00 82.56 193 LEU A C 1
ATOM 1294 O O . LEU A 1 193 ? -0.462 4.699 6.599 1.00 82.56 193 LEU A O 1
ATOM 1298 N N . SER A 1 194 ? -1.302 3.267 8.097 1.00 80.56 194 SER A N 1
ATOM 1299 C CA . SER A 1 194 ? -2.370 4.185 8.523 1.00 80.56 194 SER A CA 1
ATOM 1300 C C . SER A 1 194 ? -1.820 5.476 9.134 1.00 80.56 194 SER A C 1
ATOM 1302 O O . SER A 1 194 ? -2.335 6.555 8.851 1.00 80.56 194 SER A O 1
ATOM 1304 N N . ASP A 1 195 ? -0.784 5.368 9.971 1.00 79.75 195 ASP A N 1
ATOM 1305 C CA . ASP A 1 195 ? -0.137 6.528 10.591 1.00 79.75 195 ASP A CA 1
ATOM 1306 C C . ASP A 1 195 ? 0.586 7.389 9.538 1.00 79.75 195 ASP A C 1
ATOM 1308 O O . ASP A 1 195 ? 0.493 8.614 9.577 1.00 79.75 195 ASP A O 1
ATOM 1312 N N . ALA A 1 196 ? 1.267 6.753 8.580 1.00 80.75 196 ALA A N 1
ATOM 1313 C CA . ALA A 1 196 ? 1.931 7.419 7.464 1.00 80.75 196 ALA A CA 1
ATOM 1314 C C . ALA A 1 196 ? 0.949 8.180 6.565 1.00 80.75 196 ALA A C 1
ATOM 1316 O O . ALA A 1 196 ? 1.178 9.347 6.265 1.00 80.75 196 ALA A O 1
ATOM 1317 N N . ILE A 1 197 ? -0.166 7.553 6.179 1.00 78.56 197 ILE A N 1
ATOM 1318 C CA . ILE A 1 197 ? -1.198 8.184 5.343 1.00 78.56 197 ILE A CA 1
ATOM 1319 C C . ILE A 1 197 ? -1.775 9.424 6.039 1.00 78.56 197 ILE A C 1
ATOM 1321 O O . ILE A 1 197 ? -1.935 10.468 5.410 1.00 78.56 197 ILE A O 1
ATOM 1325 N N . ALA A 1 198 ? -2.039 9.336 7.347 1.00 72.88 198 ALA A N 1
ATOM 1326 C CA . ALA A 1 198 ? -2.500 10.484 8.121 1.00 72.88 198 ALA A CA 1
ATOM 1327 C C . ALA A 1 198 ? -1.460 11.622 8.162 1.00 72.88 198 ALA A C 1
ATOM 1329 O O . ALA A 1 198 ? -1.835 12.788 8.160 1.00 72.88 198 ALA A O 1
ATOM 1330 N N . ALA A 1 199 ? -0.162 11.305 8.162 1.00 74.19 199 ALA A N 1
ATOM 1331 C CA . ALA A 1 199 ? 0.899 12.311 8.115 1.00 74.19 199 ALA A CA 1
ATOM 1332 C C . ALA A 1 199 ? 1.061 12.962 6.725 1.00 74.19 199 ALA A C 1
ATOM 1334 O O . ALA A 1 199 ? 1.373 14.148 6.647 1.00 74.19 199 ALA A O 1
ATOM 1335 N N . VAL A 1 200 ? 0.821 12.221 5.635 1.00 69.75 200 VAL A N 1
ATOM 1336 C CA . VAL A 1 200 ? 0.825 12.763 4.258 1.00 69.75 200 VAL A CA 1
ATOM 1337 C C . VAL A 1 200 ? -0.306 13.786 4.057 1.00 69.75 200 VAL A C 1
ATOM 1339 O O . VAL A 1 200 ? -0.129 14.780 3.354 1.00 69.75 200 VAL A O 1
ATOM 1342 N N . GLU A 1 201 ? -1.453 13.600 4.716 1.00 65.94 201 GLU A N 1
ATOM 1343 C CA . GLU A 1 201 ? -2.537 14.594 4.731 1.00 65.94 201 GLU A CA 1
ATOM 1344 C C . GLU A 1 201 ? -2.093 15.930 5.346 1.00 65.94 201 GLU A C 1
ATOM 1346 O O . GLU A 1 201 ? -2.339 16.986 4.759 1.00 65.94 201 GLU A O 1
ATOM 1351 N N . ASP A 1 202 ? -1.414 15.897 6.496 1.00 58.91 202 ASP A N 1
ATOM 1352 C CA . ASP A 1 202 ? -0.956 17.112 7.186 1.00 58.91 202 ASP A CA 1
ATOM 1353 C C . ASP A 1 202 ? 0.037 17.932 6.330 1.00 58.91 202 ASP A C 1
ATOM 1355 O O . ASP A 1 202 ? 0.211 19.133 6.555 1.00 58.91 202 ASP A O 1
ATOM 1359 N N . ALA A 1 203 ? 0.650 17.308 5.316 1.00 56.97 203 ALA A N 1
ATOM 1360 C CA . ALA A 1 203 ? 1.565 17.930 4.359 1.00 56.97 203 ALA A CA 1
ATOM 1361 C C . ALA A 1 203 ? 0.884 18.509 3.096 1.00 56.97 203 ALA A C 1
ATOM 1363 O O . ALA A 1 203 ? 1.572 19.075 2.247 1.00 56.97 203 ALA A O 1
ATOM 1364 N N . GLY A 1 204 ? -0.448 18.426 2.970 1.00 56.81 204 GLY A N 1
ATOM 1365 C CA . GLY A 1 204 ? -1.209 19.020 1.859 1.00 56.81 204 GLY A CA 1
ATOM 1366 C C . GLY A 1 204 ? -1.633 18.052 0.747 1.00 56.81 204 GLY A C 1
ATOM 1367 O O . GLY A 1 204 ? -2.076 18.509 -0.308 1.00 56.81 204 GLY A O 1
ATOM 1368 N N . GLY A 1 205 ? -1.530 16.736 0.965 1.00 62.00 205 GLY A N 1
ATOM 1369 C CA . GLY A 1 205 ? -2.084 15.723 0.060 1.00 62.00 205 GLY A CA 1
ATOM 1370 C C . GLY A 1 205 ? -3.622 15.707 0.047 1.00 62.00 205 GLY A C 1
ATOM 1371 O O . GLY A 1 205 ? -4.270 16.089 1.023 1.00 62.00 205 GLY A O 1
ATOM 1372 N N . SER A 1 206 ? -4.232 15.246 -1.053 1.00 66.94 206 SER A N 1
ATOM 1373 C CA . SER A 1 206 ? -5.696 15.126 -1.158 1.00 66.94 206 SER A CA 1
ATOM 1374 C C . SER A 1 206 ? -6.210 13.968 -0.297 1.00 66.94 206 SER A C 1
ATOM 1376 O O . SER A 1 206 ? -6.277 12.813 -0.730 1.00 66.94 206 SER A O 1
ATOM 1378 N N . SER A 1 207 ? -6.562 14.274 0.950 1.00 65.88 207 SER A N 1
ATOM 1379 C CA . SER A 1 207 ? -6.954 13.277 1.946 1.00 65.88 207 SER A CA 1
ATOM 1380 C C . SER A 1 207 ? -8.226 12.510 1.610 1.00 65.88 207 SER A C 1
ATOM 1382 O O . SER A 1 207 ? -8.398 11.390 2.082 1.00 65.88 207 SER A O 1
ATOM 1384 N N . GLU A 1 208 ? -9.084 13.053 0.750 1.00 77.00 208 GLU A N 1
ATOM 1385 C CA . GLU A 1 208 ? -10.289 12.377 0.264 1.00 77.00 208 GLU A CA 1
ATOM 1386 C C . GLU A 1 208 ? -9.958 11.221 -0.687 1.00 77.00 208 GLU A C 1
ATOM 1388 O O . GLU A 1 208 ? -10.549 10.143 -0.579 1.00 77.00 208 GLU A O 1
ATOM 1393 N N . VAL A 1 209 ? -8.981 11.409 -1.581 1.00 78.75 209 VAL A N 1
ATOM 1394 C CA . VAL A 1 209 ? -8.564 10.367 -2.533 1.00 78.75 209 VAL A CA 1
ATOM 1395 C C . VAL A 1 209 ? -7.862 9.237 -1.780 1.00 78.75 209 VAL A C 1
ATOM 1397 O O . VAL A 1 209 ? -8.257 8.078 -1.893 1.00 78.75 209 VAL A O 1
ATOM 1400 N N . LEU A 1 210 ? -6.910 9.581 -0.909 1.00 78.25 210 LEU A N 1
ATOM 1401 C CA . LEU A 1 210 ? -6.201 8.609 -0.072 1.00 78.25 210 LEU A CA 1
ATOM 1402 C C . LEU A 1 210 ? -7.128 7.850 0.881 1.00 78.25 210 LEU A C 1
ATOM 1404 O O . LEU A 1 210 ? -7.000 6.637 1.041 1.00 78.25 210 LEU A O 1
ATOM 1408 N N . ALA A 1 211 ? -8.082 8.539 1.509 1.00 84.12 211 ALA A N 1
ATOM 1409 C CA . ALA A 1 211 ? -9.093 7.895 2.339 1.00 84.12 211 ALA A CA 1
ATOM 1410 C C . ALA A 1 211 ? -9.947 6.908 1.540 1.00 84.12 211 ALA A C 1
ATOM 1412 O O . ALA A 1 211 ? -10.252 5.822 2.036 1.00 84.12 211 ALA A O 1
ATOM 1413 N N . THR A 1 212 ? -10.306 7.268 0.307 1.00 85.88 212 THR A N 1
ATOM 1414 C CA . THR A 1 212 ? -11.090 6.414 -0.588 1.00 85.88 212 THR A CA 1
ATOM 1415 C C . THR A 1 212 ? -10.329 5.156 -0.969 1.00 85.88 212 THR A C 1
ATOM 1417 O O . THR A 1 212 ? -10.851 4.048 -0.845 1.00 85.88 212 THR A O 1
ATOM 1420 N N . GLU A 1 213 ? -9.073 5.297 -1.367 1.00 85.06 213 GLU A N 1
ATOM 1421 C CA . GLU A 1 213 ? -8.235 4.162 -1.742 1.00 85.06 213 GLU A CA 1
ATOM 1422 C C . GLU A 1 213 ? -7.896 3.277 -0.557 1.00 85.06 213 GLU A C 1
ATOM 1424 O O . GLU A 1 213 ? -7.952 2.054 -0.667 1.00 85.06 213 GLU A O 1
ATOM 1429 N N . TRP A 1 214 ? -7.613 3.867 0.605 1.00 87.56 214 TRP A N 1
ATOM 1430 C CA . TRP A 1 214 ? -7.374 3.097 1.817 1.00 87.56 214 TRP A CA 1
ATOM 1431 C C . TRP A 1 214 ? -8.630 2.347 2.269 1.00 87.56 214 TRP A C 1
ATOM 1433 O O . TRP A 1 214 ? -8.543 1.201 2.719 1.00 87.56 214 TRP A O 1
ATOM 1443 N N . ALA A 1 215 ? -9.816 2.938 2.106 1.00 89.62 215 ALA A N 1
ATOM 1444 C CA . ALA A 1 215 ? -11.089 2.268 2.360 1.00 89.62 215 ALA A CA 1
ATOM 1445 C C . ALA A 1 215 ? -11.328 1.100 1.389 1.00 89.62 215 ALA A C 1
ATOM 1447 O O . ALA A 1 215 ? -11.659 -0.004 1.830 1.00 89.62 215 ALA A O 1
ATOM 1448 N N . GLN A 1 216 ? -11.084 1.302 0.091 1.00 88.88 216 GLN A N 1
ATOM 1449 C CA . GLN A 1 216 ? -11.140 0.238 -0.918 1.00 88.88 216 GLN A CA 1
ATOM 1450 C C . GLN A 1 216 ? -10.126 -0.872 -0.622 1.00 88.88 216 GLN A C 1
ATOM 1452 O O . GLN A 1 216 ? -10.463 -2.055 -0.696 1.00 88.88 216 GLN A O 1
ATOM 1457 N N . ALA A 1 217 ? -8.909 -0.507 -0.219 1.00 87.12 217 ALA A N 1
ATOM 1458 C CA . ALA A 1 217 ? -7.864 -1.445 0.157 1.00 87.12 217 ALA A CA 1
ATOM 1459 C C . ALA A 1 217 ? -8.267 -2.275 1.380 1.00 87.12 217 ALA A C 1
ATOM 1461 O O . ALA A 1 217 ? -8.118 -3.499 1.386 1.00 87.12 217 ALA A O 1
ATOM 1462 N N . THR A 1 218 ? -8.848 -1.615 2.387 1.00 89.44 218 THR A N 1
ATOM 1463 C CA . THR A 1 218 ? -9.397 -2.258 3.583 1.00 89.44 218 THR A CA 1
ATOM 1464 C C . THR A 1 218 ? -10.489 -3.254 3.191 1.00 89.44 218 THR A C 1
ATOM 1466 O O . THR A 1 218 ? -10.397 -4.426 3.546 1.00 89.44 218 THR A O 1
ATOM 1469 N N . ALA A 1 219 ? -11.484 -2.842 2.401 1.00 88.56 219 ALA A N 1
ATOM 1470 C CA . ALA A 1 219 ? -12.570 -3.716 1.951 1.00 88.56 219 ALA A CA 1
ATOM 1471 C C . ALA A 1 219 ? -12.066 -4.911 1.115 1.00 88.56 219 ALA A C 1
ATOM 1473 O O . ALA A 1 219 ? -12.521 -6.050 1.277 1.00 88.56 219 ALA A O 1
ATOM 1474 N N . ALA A 1 220 ? -11.071 -4.684 0.257 1.00 86.00 220 ALA A N 1
ATOM 1475 C CA . ALA A 1 220 ? -10.447 -5.740 -0.527 1.00 86.00 220 ALA A CA 1
ATOM 1476 C C . ALA A 1 220 ? -9.648 -6.717 0.356 1.00 86.00 220 ALA A C 1
ATOM 1478 O O . ALA A 1 220 ? -9.687 -7.924 0.119 1.00 86.00 220 ALA A O 1
ATOM 1479 N N . ALA A 1 221 ? -8.972 -6.235 1.403 1.00 85.19 221 ALA A N 1
ATOM 1480 C CA . ALA A 1 221 ? -8.294 -7.080 2.389 1.00 85.19 221 ALA A CA 1
ATOM 1481 C C . ALA A 1 221 ? -9.289 -7.955 3.176 1.00 85.19 221 ALA A C 1
ATOM 1483 O O . ALA A 1 221 ? -9.034 -9.143 3.378 1.00 85.19 221 ALA A O 1
ATOM 1484 N N . ILE A 1 222 ? -10.461 -7.414 3.538 1.00 87.44 222 ILE A N 1
ATOM 1485 C CA . ILE A 1 222 ? -11.559 -8.186 4.153 1.00 87.44 222 ILE A CA 1
ATOM 1486 C C . ILE A 1 222 ? -11.994 -9.324 3.227 1.00 87.44 222 ILE A C 1
ATOM 1488 O O . ILE A 1 222 ? -12.075 -10.474 3.655 1.00 87.44 222 ILE A O 1
ATOM 1492 N N . THR A 1 223 ? -12.209 -9.018 1.946 1.00 87.06 223 THR A N 1
ATOM 1493 C CA . THR A 1 223 ? -12.620 -10.006 0.932 1.00 87.06 223 THR A CA 1
ATOM 1494 C C . THR A 1 223 ? -11.575 -11.112 0.746 1.00 87.06 223 THR A C 1
ATOM 1496 O O . THR A 1 223 ? -11.924 -12.256 0.467 1.00 87.06 223 THR A O 1
ATOM 1499 N N . ARG A 1 224 ? -10.291 -10.797 0.955 1.00 83.81 224 ARG A N 1
ATOM 1500 C CA . ARG A 1 224 ? -9.171 -11.752 0.905 1.00 83.81 224 ARG A CA 1
ATOM 1501 C C . ARG A 1 224 ? -8.927 -12.504 2.223 1.00 83.81 224 ARG A C 1
ATOM 1503 O O . ARG A 1 224 ? -7.968 -13.264 2.308 1.00 83.81 224 ARG A O 1
ATOM 1510 N N . GLY A 1 225 ? -9.775 -12.323 3.239 1.00 84.12 225 GLY A N 1
ATOM 1511 C CA . GLY A 1 225 ? -9.683 -13.033 4.521 1.00 84.12 225 GLY A CA 1
ATOM 1512 C C . GLY A 1 225 ? -8.694 -12.432 5.525 1.00 84.12 225 GLY A C 1
ATOM 1513 O O . GLY A 1 225 ? -8.409 -13.048 6.547 1.00 84.12 225 GLY A O 1
ATOM 1514 N N . ALA A 1 226 ? -8.186 -11.220 5.289 1.00 84.81 226 ALA A N 1
ATOM 1515 C CA . ALA A 1 226 ? -7.271 -10.535 6.201 1.00 84.81 226 ALA A CA 1
ATOM 1516 C C . ALA A 1 226 ? -8.027 -9.714 7.270 1.00 84.81 226 ALA A C 1
ATOM 1518 O O . ALA A 1 226 ? -7.724 -8.540 7.492 1.00 84.81 226 ALA A O 1
ATOM 1519 N N . GLN A 1 227 ? -9.027 -10.308 7.942 1.00 86.81 227 GLN A N 1
ATOM 1520 C CA . GLN A 1 227 ? -9.930 -9.569 8.845 1.00 86.81 227 GLN A CA 1
ATOM 1521 C C . GLN A 1 227 ? -9.194 -8.886 10.003 1.00 86.81 227 GLN A C 1
ATOM 1523 O O . GLN A 1 227 ? -9.484 -7.736 10.316 1.00 86.81 227 GLN A O 1
ATOM 1528 N N . SER A 1 228 ? -8.204 -9.544 10.615 1.00 83.69 228 SER A N 1
ATOM 1529 C CA . SER A 1 228 ? -7.438 -8.944 11.718 1.00 83.69 228 SER A CA 1
ATOM 1530 C C . SER A 1 228 ? -6.602 -7.741 11.267 1.00 83.69 228 SER A C 1
ATOM 1532 O O . SER A 1 228 ? -6.510 -6.760 12.002 1.00 83.69 228 SER A O 1
ATOM 1534 N N . ALA A 1 229 ? -6.036 -7.790 10.054 1.00 84.38 229 ALA A N 1
ATOM 1535 C CA . ALA A 1 229 ? -5.299 -6.672 9.461 1.00 84.38 229 ALA A CA 1
ATOM 1536 C C . ALA A 1 229 ? -6.238 -5.500 9.156 1.00 84.38 229 ALA A C 1
ATOM 1538 O O . ALA A 1 229 ? -5.950 -4.362 9.518 1.00 84.38 229 ALA A O 1
ATOM 1539 N N . ALA A 1 230 ? -7.391 -5.799 8.551 1.00 88.06 230 ALA A N 1
ATOM 1540 C CA . ALA A 1 230 ? -8.420 -4.814 8.251 1.00 88.06 230 ALA A CA 1
ATOM 1541 C C . ALA A 1 230 ? -8.976 -4.166 9.530 1.00 88.06 230 ALA A C 1
ATOM 1543 O O . ALA A 1 230 ? -9.115 -2.950 9.584 1.00 88.06 230 ALA A O 1
ATOM 1544 N N . ALA A 1 231 ? -9.221 -4.941 10.591 1.00 89.06 231 ALA A N 1
ATOM 1545 C CA . ALA A 1 231 ? -9.691 -4.412 11.875 1.00 89.06 231 ALA A CA 1
ATOM 1546 C C . ALA A 1 231 ? -8.660 -3.486 12.511 1.00 89.06 231 ALA A C 1
ATOM 1548 O O . ALA A 1 231 ? -9.014 -2.438 13.052 1.00 89.06 231 ALA A O 1
ATOM 1549 N N . TYR A 1 232 ? -7.380 -3.843 12.401 1.00 86.56 232 TYR A N 1
ATOM 1550 C CA . TYR A 1 232 ? -6.307 -2.986 12.875 1.00 86.56 232 TYR A CA 1
ATOM 1551 C C . TYR A 1 232 ? -6.222 -1.687 12.066 1.00 86.56 232 TYR A C 1
ATOM 1553 O O . TYR A 1 232 ? -6.149 -0.624 12.673 1.00 86.56 232 TYR A O 1
ATOM 1561 N N . ALA A 1 233 ? -6.312 -1.760 10.731 1.00 87.19 233 ALA A N 1
ATOM 1562 C CA . ALA A 1 233 ? -6.343 -0.592 9.848 1.00 87.19 233 ALA A CA 1
ATOM 1563 C C . ALA A 1 233 ? -7.516 0.344 10.186 1.00 87.19 233 ALA A C 1
ATOM 1565 O O . ALA A 1 233 ? -7.316 1.538 10.389 1.00 87.19 233 ALA A O 1
ATOM 1566 N N . VAL A 1 234 ? -8.726 -0.201 10.356 1.00 90.38 234 VAL A N 1
ATOM 1567 C CA . VAL A 1 234 ? -9.911 0.574 10.760 1.00 90.38 234 VAL A CA 1
ATOM 1568 C C . VAL A 1 234 ? -9.694 1.242 12.118 1.00 90.38 234 VAL A C 1
ATOM 1570 O O . VAL A 1 234 ? -9.989 2.426 12.281 1.00 90.38 234 VAL A O 1
ATOM 1573 N N . PHE A 1 235 ? -9.157 0.513 13.100 1.00 89.88 235 PHE A N 1
ATOM 1574 C CA . PHE A 1 235 ? -8.855 1.063 14.421 1.00 89.88 235 PHE A CA 1
ATOM 1575 C C . PHE A 1 235 ? -7.850 2.220 14.347 1.00 89.88 235 PHE A C 1
ATOM 1577 O O . PHE A 1 235 ? -8.075 3.272 14.953 1.00 89.88 235 PHE A O 1
ATOM 1584 N N . THR A 1 236 ? -6.749 2.051 13.619 1.00 86.12 236 THR A N 1
ATOM 1585 C CA . THR A 1 236 ? -5.697 3.068 13.526 1.00 86.12 236 THR A CA 1
ATOM 1586 C C . THR A 1 236 ? -6.164 4.285 12.749 1.00 86.12 236 THR A C 1
ATOM 1588 O O . THR A 1 236 ? -6.036 5.397 13.255 1.00 86.12 236 THR A O 1
ATOM 1591 N N . SER A 1 237 ? -6.810 4.093 11.598 1.00 87.88 237 SER A N 1
ATOM 1592 C CA . SER A 1 237 ? -7.319 5.182 10.760 1.00 87.88 237 SER A CA 1
ATOM 1593 C C . SER A 1 237 ? -8.416 5.992 11.455 1.00 87.88 237 SER A C 1
ATOM 1595 O O . SER A 1 237 ? -8.369 7.218 11.444 1.00 87.88 237 SER A O 1
ATOM 1597 N N . LEU A 1 238 ? -9.361 5.347 12.150 1.00 89.38 238 LEU A N 1
ATOM 1598 C CA . LEU A 1 238 ? -10.425 6.055 12.883 1.00 89.38 238 LEU A CA 1
ATOM 1599 C C . LEU A 1 238 ? -9.967 6.644 14.224 1.00 89.38 238 LEU A C 1
ATOM 1601 O O . LEU A 1 238 ? -10.731 7.341 14.893 1.00 89.38 238 LEU A O 1
ATOM 1605 N N . THR A 1 239 ? -8.728 6.380 14.642 1.00 86.50 239 THR A N 1
ATOM 1606 C CA . THR A 1 239 ? -8.127 7.025 15.817 1.00 86.50 239 THR A CA 1
ATOM 1607 C C . THR A 1 239 ? -6.983 7.982 15.479 1.00 86.50 239 THR A C 1
ATOM 1609 O O . THR A 1 239 ? -6.359 8.508 16.408 1.00 86.50 239 THR A O 1
ATOM 1612 N N . ALA A 1 240 ? -6.745 8.227 14.185 1.00 76.12 240 ALA A N 1
ATOM 1613 C CA . ALA A 1 240 ? -5.784 9.189 13.651 1.00 76.12 240 ALA A CA 1
ATOM 1614 C C . ALA A 1 240 ? -6.323 10.641 13.662 1.00 76.12 240 ALA A C 1
ATOM 1616 O O . ALA A 1 240 ? -7.399 10.922 14.207 1.00 76.12 240 ALA A O 1
ATOM 1617 N N . ALA A 1 241 ? -5.544 11.579 13.104 1.00 64.62 241 ALA A N 1
ATOM 1618 C CA . ALA A 1 241 ? -5.900 12.994 12.978 1.00 64.62 241 ALA A CA 1
ATOM 1619 C C . ALA A 1 241 ? -7.201 13.212 12.170 1.00 64.62 241 ALA A C 1
ATOM 1621 O O . ALA A 1 241 ? -7.664 12.355 11.417 1.00 64.62 241 ALA A O 1
ATOM 1622 N N . ARG A 1 242 ? -7.870 14.341 12.440 1.00 64.69 242 ARG A N 1
ATOM 1623 C CA . ARG A 1 242 ? -9.330 14.481 12.281 1.00 64.69 242 ARG A CA 1
ATOM 1624 C C . ARG A 1 242 ? -9.902 14.786 10.883 1.00 64.69 242 ARG A C 1
ATOM 1626 O O . ARG A 1 242 ? -11.125 14.651 10.786 1.00 64.69 242 ARG A O 1
ATOM 1633 N N . PRO A 1 243 ? -9.153 15.138 9.824 1.00 75.19 243 PRO A N 1
ATOM 1634 C CA . PRO A 1 243 ? -9.742 15.183 8.489 1.00 75.19 243 PRO A CA 1
ATOM 1635 C C . PRO A 1 243 ? -9.697 13.808 7.781 1.00 75.19 243 PRO A C 1
ATOM 1637 O O . PRO A 1 243 ? -10.767 13.329 7.386 1.00 75.19 243 PRO A O 1
ATOM 1640 N N . PHE A 1 244 ? -8.575 13.075 7.792 1.00 81.31 244 PHE A N 1
ATOM 1641 C CA . PHE A 1 244 ? -8.467 11.737 7.188 1.00 81.31 244 PHE A CA 1
ATOM 1642 C C . PHE A 1 244 ? -9.417 10.732 7.825 1.00 81.31 244 PHE A C 1
ATOM 1644 O O . PHE A 1 244 ? -10.134 10.027 7.120 1.00 81.31 244 PHE A O 1
ATOM 1651 N N . ALA A 1 245 ? -9.491 10.689 9.159 1.00 85.81 245 ALA A N 1
ATOM 1652 C CA . ALA A 1 245 ? -10.348 9.733 9.861 1.00 85.81 245 ALA A CA 1
ATOM 1653 C C . ALA A 1 245 ? -11.827 9.852 9.441 1.00 85.81 245 ALA A C 1
ATOM 1655 O O . ALA A 1 245 ? -12.533 8.848 9.337 1.00 85.81 245 ALA A O 1
ATOM 1656 N N . LYS A 1 246 ? -12.296 11.077 9.165 1.00 85.25 246 LYS A N 1
ATOM 1657 C CA . LYS A 1 246 ? -13.672 11.340 8.728 1.00 85.25 246 LYS A CA 1
ATOM 1658 C C . LYS A 1 246 ? -13.881 10.967 7.259 1.00 85.25 246 LYS A C 1
ATOM 1660 O O . LYS A 1 246 ? -14.890 10.337 6.943 1.00 85.25 246 LYS A O 1
ATOM 1665 N N . ALA A 1 247 ? -12.947 11.339 6.384 1.00 86.56 247 ALA A N 1
ATOM 1666 C CA . ALA A 1 247 ? -12.991 10.962 4.973 1.00 86.56 247 ALA A CA 1
ATOM 1667 C C . ALA A 1 247 ? -12.955 9.433 4.815 1.00 86.56 247 ALA A C 1
ATOM 1669 O O . ALA A 1 247 ? -13.766 8.864 4.089 1.00 86.56 247 ALA A O 1
ATOM 1670 N N . TYR A 1 248 ? -12.097 8.757 5.585 1.00 89.06 248 TYR A N 1
ATOM 1671 C CA . TYR A 1 248 ? -11.972 7.302 5.592 1.00 89.06 248 TYR A CA 1
ATOM 1672 C C . TYR A 1 248 ? -13.244 6.622 6.096 1.00 89.06 248 TYR A C 1
ATOM 1674 O O . TYR A 1 248 ? -13.708 5.669 5.478 1.00 89.06 248 TYR A O 1
ATOM 1682 N N . ALA A 1 249 ? -13.852 7.128 7.177 1.00 90.00 249 ALA A N 1
ATOM 1683 C CA . ALA A 1 249 ? -15.129 6.608 7.664 1.00 90.00 249 ALA A CA 1
ATOM 1684 C C . ALA A 1 249 ? -16.229 6.690 6.594 1.00 90.00 249 ALA A C 1
ATOM 1686 O O . ALA A 1 249 ? -16.963 5.721 6.404 1.00 90.00 249 ALA A O 1
ATOM 1687 N N . SER A 1 250 ? -16.323 7.828 5.893 1.00 89.38 250 SER A N 1
ATOM 1688 C CA . SER A 1 250 ? -17.286 8.017 4.802 1.00 89.38 250 SER A CA 1
ATOM 1689 C C . SER A 1 250 ? -17.021 7.038 3.663 1.00 89.38 250 SER A C 1
ATOM 1691 O O . SER A 1 250 ? -17.901 6.259 3.313 1.00 89.38 250 SER A O 1
ATOM 1693 N N . ALA A 1 251 ? -15.788 7.008 3.153 1.00 89.62 251 ALA A N 1
ATOM 1694 C CA . ALA A 1 251 ? -15.434 6.157 2.028 1.00 89.62 251 ALA A CA 1
ATOM 1695 C C . ALA A 1 251 ? -15.599 4.664 2.338 1.00 89.62 251 ALA A C 1
ATOM 1697 O O . ALA A 1 251 ? -16.055 3.896 1.495 1.00 89.62 251 ALA A O 1
ATOM 1698 N N . LEU A 1 252 ? -15.267 4.239 3.560 1.00 89.81 252 LEU A N 1
ATOM 1699 C CA . LEU A 1 252 ? -15.438 2.853 3.982 1.00 89.81 252 LEU A CA 1
ATOM 1700 C C . LEU A 1 252 ? -16.920 2.476 4.092 1.00 89.81 252 LEU A C 1
ATOM 1702 O O . LEU A 1 252 ? -17.281 1.366 3.710 1.00 89.81 252 LEU A O 1
ATOM 1706 N N . ALA A 1 253 ? -17.790 3.383 4.539 1.00 88.12 253 ALA A N 1
ATOM 1707 C CA . ALA A 1 253 ? -19.235 3.152 4.508 1.00 88.12 253 ALA A CA 1
ATOM 1708 C C . ALA A 1 253 ? -19.794 3.100 3.075 1.00 88.12 253 ALA A C 1
ATOM 1710 O O . ALA A 1 253 ? -20.669 2.276 2.799 1.00 88.12 253 ALA A O 1
ATOM 1711 N N . ASP A 1 254 ? -19.241 3.895 2.155 1.00 88.38 254 ASP A N 1
ATOM 1712 C CA . ASP A 1 254 ? -19.629 3.899 0.738 1.00 88.38 254 ASP A CA 1
ATOM 1713 C C . ASP A 1 254 ? -19.247 2.598 0.007 1.00 88.38 254 ASP A C 1
ATOM 1715 O O . ASP A 1 254 ? -19.882 2.246 -0.988 1.00 88.38 254 ASP A O 1
ATOM 1719 N N . THR A 1 255 ? -18.287 1.813 0.527 1.00 82.25 255 THR A N 1
ATOM 1720 C CA . THR A 1 255 ? -18.028 0.446 0.018 1.00 82.25 255 THR A CA 1
ATOM 1721 C C . THR A 1 255 ? -19.192 -0.528 0.260 1.00 82.25 255 THR A C 1
ATOM 1723 O O . THR A 1 255 ? -19.239 -1.600 -0.345 1.00 82.25 255 THR A O 1
ATOM 1726 N N . GLY A 1 256 ? -20.162 -0.136 1.093 1.00 71.12 256 GLY A N 1
ATOM 1727 C CA . GLY A 1 256 ? -21.369 -0.887 1.409 1.00 71.12 256 GLY A CA 1
ATOM 1728 C C . GLY A 1 256 ? -21.203 -1.800 2.634 1.00 71.12 256 GLY A C 1
ATOM 1729 O O . GLY A 1 256 ? -20.177 -2.466 2.795 1.00 71.12 256 GLY A O 1
ATOM 1730 N N . PRO A 1 257 ? -22.218 -1.887 3.517 1.00 66.12 257 PRO A N 1
ATOM 1731 C CA . PRO A 1 257 ? -22.164 -2.778 4.667 1.00 66.12 257 PRO A CA 1
ATOM 1732 C C . PRO A 1 257 ? -22.172 -4.238 4.203 1.00 66.12 257 PRO A C 1
ATOM 1734 O O . PRO A 1 257 ? -23.151 -4.733 3.646 1.00 66.12 257 PRO A O 1
ATOM 1737 N N . SER A 1 258 ? -21.078 -4.947 4.472 1.00 77.88 258 SER A N 1
ATOM 1738 C CA . SER A 1 258 ? -21.001 -6.404 4.369 1.00 77.88 258 SER A CA 1
ATOM 1739 C C . SER A 1 258 ? -20.902 -7.021 5.770 1.00 77.88 258 SER A C 1
ATOM 1741 O O . SER A 1 258 ? -20.406 -6.362 6.689 1.00 77.88 258 SER A O 1
ATOM 1743 N N . PRO A 1 259 ? -21.325 -8.286 5.970 1.00 77.25 259 PRO A N 1
ATOM 1744 C CA . PRO A 1 259 ? -21.141 -8.974 7.250 1.00 77.25 259 PRO A CA 1
ATOM 1745 C C . PRO A 1 259 ? -19.685 -8.928 7.739 1.00 77.25 259 PRO A C 1
ATOM 1747 O O . PRO A 1 259 ? -19.442 -8.677 8.916 1.00 77.25 259 PRO A O 1
ATOM 1750 N N . GLY A 1 260 ? -18.726 -9.070 6.815 1.00 85.75 260 GLY A N 1
ATOM 1751 C CA . GLY A 1 260 ? -17.297 -8.965 7.115 1.00 85.75 260 GLY A CA 1
ATOM 1752 C C . GLY A 1 260 ? -16.860 -7.555 7.521 1.00 85.75 260 GLY A C 1
ATOM 1753 O O . GLY A 1 260 ? -16.052 -7.416 8.433 1.00 85.75 260 GLY A O 1
ATOM 1754 N N . LEU A 1 261 ? -17.418 -6.503 6.908 1.00 87.81 261 LEU A N 1
ATOM 1755 C CA . LEU A 1 261 ? -17.133 -5.121 7.308 1.00 87.81 261 LEU A CA 1
ATOM 1756 C C . LEU A 1 261 ? -17.649 -4.825 8.720 1.00 87.81 261 LEU A C 1
ATOM 1758 O O . LEU A 1 261 ? -16.921 -4.241 9.519 1.00 87.81 261 LEU A O 1
ATOM 1762 N N . CYS A 1 262 ? -18.867 -5.256 9.058 1.00 90.25 262 CYS A N 1
ATOM 1763 C CA . CYS A 1 262 ? -19.397 -5.036 10.404 1.00 90.25 262 CYS A CA 1
ATOM 1764 C C . CYS A 1 262 ? -18.598 -5.782 11.479 1.00 90.25 262 CYS A C 1
ATOM 1766 O O . CYS A 1 262 ? -18.317 -5.201 12.525 1.00 90.25 262 CYS A O 1
ATOM 1768 N N . GLU A 1 263 ? -18.182 -7.026 11.228 1.00 91.69 263 GLU A N 1
ATOM 1769 C CA . GLU A 1 263 ? -17.320 -7.777 12.151 1.00 91.69 263 GLU A CA 1
ATOM 1770 C C . GLU A 1 263 ? -15.988 -7.048 12.392 1.00 91.69 263 GLU A C 1
ATOM 1772 O O . GLU A 1 263 ? -15.595 -6.799 13.533 1.00 91.69 263 GLU A O 1
ATOM 1777 N N . VAL A 1 264 ? -15.351 -6.598 11.311 1.00 91.94 264 VAL A N 1
ATOM 1778 C CA . VAL A 1 264 ? -14.094 -5.841 11.341 1.00 91.94 264 VAL A CA 1
ATOM 1779 C C . VAL A 1 264 ? -14.230 -4.520 12.102 1.00 91.94 264 VAL A C 1
ATOM 1781 O O . VAL A 1 264 ? -13.380 -4.195 12.933 1.00 91.94 264 VAL A O 1
ATOM 1784 N N . VAL A 1 265 ? -15.314 -3.771 11.880 1.00 92.25 265 VAL A N 1
ATOM 1785 C CA . VAL A 1 265 ? -15.596 -2.517 12.599 1.00 92.25 265 VAL A CA 1
ATOM 1786 C C . VAL A 1 265 ? -15.871 -2.777 14.083 1.00 92.25 265 VAL A C 1
ATOM 1788 O O . VAL A 1 265 ? -15.406 -2.020 14.939 1.00 92.25 265 VAL A O 1
ATOM 1791 N N . GLN A 1 266 ? -16.590 -3.850 14.420 1.00 91.94 266 GLN A N 1
ATOM 1792 C CA . GLN A 1 266 ? -16.835 -4.229 15.812 1.00 91.94 266 GLN A CA 1
ATOM 1793 C C . GLN A 1 266 ? -15.542 -4.622 16.531 1.00 91.94 266 GLN A C 1
ATOM 1795 O O . GLN A 1 266 ? -15.337 -4.227 17.682 1.00 91.94 266 GLN A O 1
ATOM 1800 N N . ASP A 1 267 ? -14.644 -5.343 15.867 1.00 93.06 267 ASP A N 1
ATOM 1801 C CA . ASP A 1 267 ? -13.341 -5.690 16.428 1.00 93.06 267 ASP A CA 1
ATOM 1802 C C . ASP A 1 267 ? -12.436 -4.465 16.583 1.00 93.06 267 ASP A C 1
ATOM 1804 O O . ASP A 1 267 ? -11.835 -4.280 17.646 1.00 93.06 267 ASP A O 1
ATOM 1808 N N . ALA A 1 268 ? -12.423 -3.560 15.602 1.00 91.25 268 ALA A N 1
ATOM 1809 C CA . ALA A 1 268 ? -11.738 -2.273 15.708 1.00 91.25 268 ALA A CA 1
ATOM 1810 C C . ALA A 1 268 ? -12.266 -1.436 16.890 1.00 91.25 268 ALA A C 1
ATOM 1812 O O . ALA A 1 268 ? -11.492 -0.862 17.662 1.00 91.25 268 ALA A O 1
ATOM 1813 N N . LYS A 1 269 ? -13.588 -1.427 17.101 1.00 92.31 269 LYS A N 1
ATOM 1814 C CA . LYS A 1 269 ? -14.234 -0.763 18.243 1.00 92.31 269 LYS A CA 1
ATOM 1815 C C . LYS A 1 269 ? -13.801 -1.373 19.577 1.00 92.31 269 LYS A C 1
ATOM 1817 O O . LYS A 1 269 ? -13.483 -0.627 20.503 1.00 92.31 269 LYS A O 1
ATOM 1822 N N . LYS A 1 270 ? -13.739 -2.707 19.687 1.00 93.00 270 LYS A N 1
ATOM 1823 C CA . LYS A 1 270 ? -13.226 -3.387 20.894 1.00 93.00 270 LYS A CA 1
ATOM 1824 C C . LYS A 1 270 ? -11.778 -2.979 21.179 1.00 93.00 270 LYS A C 1
ATOM 1826 O O . LYS A 1 270 ? -11.461 -2.643 22.321 1.00 93.00 270 LYS A O 1
ATOM 1831 N N . GLN A 1 271 ? -10.924 -2.944 20.153 1.00 91.25 271 GLN A N 1
ATOM 1832 C CA . GLN A 1 271 ? -9.529 -2.501 20.279 1.00 91.25 271 GLN A CA 1
ATOM 1833 C C . GLN A 1 271 ? -9.430 -1.036 20.729 1.00 91.25 271 GLN A C 1
ATOM 1835 O O . GLN A 1 271 ? -8.639 -0.711 21.621 1.00 91.25 271 GLN A O 1
ATOM 1840 N N . ALA A 1 272 ? -10.280 -0.159 20.187 1.00 90.44 272 ALA A N 1
ATOM 1841 C CA . ALA A 1 272 ? -10.344 1.241 20.589 1.00 90.44 272 ALA A CA 1
ATOM 1842 C C . ALA A 1 272 ? -10.745 1.408 22.056 1.00 90.44 272 ALA A C 1
ATOM 1844 O O . ALA A 1 272 ? -10.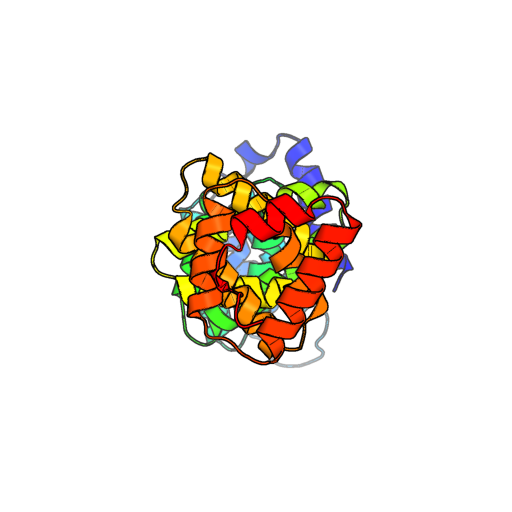116 2.185 22.778 1.00 90.44 272 ALA A O 1
ATOM 1845 N N . THR A 1 273 ? -11.756 0.671 22.520 1.00 91.69 273 THR A N 1
ATOM 1846 C CA . THR A 1 273 ? -12.171 0.685 23.929 1.00 91.69 273 THR A CA 1
ATOM 1847 C C . THR A 1 273 ? -11.059 0.178 24.841 1.00 91.69 273 THR A C 1
ATOM 1849 O O . THR A 1 273 ? -10.734 0.852 25.817 1.00 91.69 273 THR A O 1
ATOM 1852 N N . ALA A 1 274 ? -10.431 -0.951 24.501 1.00 92.12 274 ALA A N 1
ATOM 1853 C CA . ALA A 1 274 ? -9.322 -1.511 25.275 1.00 92.12 274 ALA A CA 1
ATOM 1854 C C . ALA A 1 274 ? -8.120 -0.552 25.363 1.00 92.12 274 ALA A C 1
ATOM 1856 O O . ALA A 1 274 ? -7.437 -0.506 26.381 1.00 92.12 274 ALA A O 1
ATOM 1857 N N . SER A 1 275 ? -7.904 0.259 24.324 1.00 89.19 275 SER A N 1
ATOM 1858 C CA . SER A 1 275 ? -6.814 1.241 24.249 1.00 89.19 275 SER A CA 1
ATOM 1859 C C . SER A 1 275 ? -7.179 2.627 24.803 1.00 89.19 275 SER A C 1
ATOM 1861 O O . SER A 1 275 ? -6.412 3.572 24.628 1.00 89.19 275 SER A O 1
ATOM 1863 N N . GLY A 1 276 ? -8.364 2.805 25.403 1.00 92.06 276 GLY A N 1
ATOM 1864 C CA . GLY A 1 276 ? -8.832 4.106 25.909 1.00 92.06 276 GLY A CA 1
ATOM 1865 C C . GLY A 1 276 ? -9.189 5.135 24.823 1.00 92.06 276 GLY A C 1
ATOM 1866 O O . GLY A 1 276 ? -9.481 6.287 25.136 1.00 92.06 276 GLY A O 1
ATOM 1867 N N . LYS A 1 277 ? -9.209 4.734 23.546 1.00 89.75 277 LYS A N 1
ATOM 1868 C CA . LYS A 1 277 ? -9.520 5.583 22.382 1.00 89.75 277 LYS A CA 1
ATOM 1869 C C . LYS A 1 277 ? -10.968 5.455 21.892 1.00 89.75 277 LYS A C 1
ATOM 1871 O O . LYS A 1 277 ? -11.303 5.979 20.832 1.00 89.75 277 LYS A O 1
ATOM 1876 N N . GLY A 1 278 ? -11.839 4.781 22.645 1.00 87.88 278 GLY A N 1
ATOM 1877 C CA . GLY A 1 278 ? -13.220 4.496 22.235 1.00 87.88 278 GLY A CA 1
ATOM 1878 C C . GLY A 1 278 ? -14.035 5.742 21.863 1.00 87.88 278 GLY A C 1
ATOM 1879 O O . GLY A 1 278 ? -14.779 5.712 20.888 1.00 87.88 278 GLY A O 1
ATOM 1880 N N . VAL A 1 279 ? -13.855 6.857 22.583 1.00 87.44 279 VAL A N 1
ATOM 1881 C CA . VAL A 1 279 ? -14.538 8.128 22.269 1.00 87.44 279 VAL A CA 1
ATOM 1882 C C . VAL A 1 279 ? -14.030 8.719 20.955 1.00 87.44 279 VAL A C 1
ATOM 1884 O O . VAL A 1 279 ? -14.834 9.148 20.131 1.00 87.44 279 VAL A O 1
ATOM 1887 N N . THR A 1 280 ? -12.712 8.715 20.731 1.00 87.88 280 THR A N 1
ATOM 1888 C CA . THR A 1 280 ? -12.100 9.197 19.482 1.00 87.88 280 THR A CA 1
ATOM 1889 C C . THR A 1 280 ? -12.604 8.394 18.292 1.00 87.88 280 THR A C 1
ATOM 1891 O O . THR A 1 280 ? -13.099 8.980 17.334 1.00 87.88 280 THR A O 1
ATOM 1894 N N . PHE A 1 281 ? -12.572 7.064 18.411 1.00 89.31 281 PHE A N 1
ATOM 1895 C CA . PHE A 1 281 ? -13.084 6.150 17.396 1.00 89.31 281 PHE A CA 1
ATOM 1896 C C . PHE A 1 281 ? -14.560 6.419 17.089 1.00 89.31 281 PHE A C 1
ATOM 1898 O O . PHE A 1 281 ? -14.919 6.615 15.935 1.00 89.31 281 PHE A O 1
ATOM 1905 N N . ALA A 1 282 ? -15.417 6.488 18.114 1.00 86.94 282 ALA A N 1
ATOM 1906 C CA . ALA A 1 282 ? -16.846 6.738 17.931 1.00 86.94 282 ALA A CA 1
ATOM 1907 C C . ALA A 1 282 ? -17.122 8.109 17.291 1.00 86.94 282 ALA A C 1
ATOM 1909 O O . ALA A 1 282 ? -18.028 8.241 16.475 1.00 86.94 282 ALA A O 1
ATOM 1910 N N . THR A 1 283 ? -16.321 9.120 17.635 1.00 89.12 283 THR A N 1
ATOM 1911 C CA . THR A 1 283 ? -16.437 10.462 17.052 1.00 89.12 283 THR A CA 1
ATOM 1912 C C . THR A 1 283 ? -16.083 10.457 15.565 1.00 89.12 283 THR A C 1
ATOM 1914 O O . THR A 1 283 ? -16.792 11.079 14.781 1.00 89.12 283 THR A O 1
ATOM 1917 N N . ALA A 1 284 ? -15.011 9.759 15.176 1.00 86.44 284 ALA A N 1
ATOM 1918 C CA . ALA A 1 284 ? -14.583 9.658 13.782 1.00 86.44 284 ALA A CA 1
ATOM 1919 C C . ALA A 1 284 ? -15.522 8.781 12.942 1.00 86.44 284 ALA A C 1
ATOM 1921 O O . ALA A 1 284 ? -15.917 9.176 11.850 1.00 86.44 284 ALA A O 1
ATOM 1922 N N . ALA A 1 285 ? -15.927 7.627 13.481 1.00 85.94 285 ALA A N 1
ATOM 1923 C CA . ALA A 1 285 ? -16.892 6.722 12.862 1.00 85.94 285 ALA A CA 1
ATOM 1924 C C . ALA A 1 285 ? -18.258 7.394 12.635 1.00 85.94 285 ALA A C 1
ATOM 1926 O O . ALA A 1 285 ? -18.958 7.080 11.672 1.00 85.94 285 ALA A O 1
ATOM 1927 N N . GLY A 1 286 ? -18.653 8.312 13.524 1.00 85.38 286 GLY A N 1
ATOM 1928 C CA . GLY A 1 286 ? -19.932 9.008 13.446 1.00 85.38 286 GLY A CA 1
ATOM 1929 C C . GLY A 1 286 ? -21.107 8.030 13.364 1.00 85.38 286 GLY A C 1
ATOM 1930 O O . GLY A 1 286 ? -21.183 7.059 14.116 1.00 85.38 286 GLY A O 1
ATOM 1931 N N . SER A 1 287 ? -22.028 8.281 12.43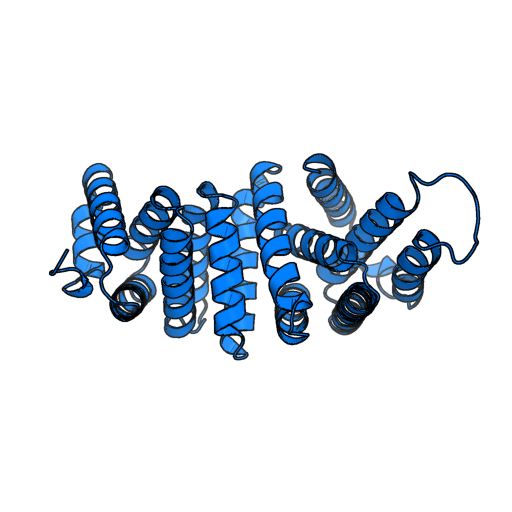4 1.00 83.00 287 SER A N 1
ATOM 1932 C CA . SER A 1 287 ? -23.151 7.383 12.132 1.00 83.00 287 SER A CA 1
ATOM 1933 C C . SER A 1 287 ? -22.856 6.382 11.013 1.00 83.00 287 SER A C 1
ATOM 1935 O O . SER A 1 287 ? -23.737 5.589 10.687 1.00 83.00 287 SER A O 1
ATOM 1937 N N . ALA A 1 288 ? -21.656 6.414 10.420 1.00 81.44 288 ALA A N 1
ATOM 1938 C CA . ALA A 1 288 ? -21.313 5.662 9.210 1.00 81.44 288 ALA A CA 1
ATOM 1939 C C . ALA A 1 288 ? -21.497 4.144 9.383 1.00 81.44 288 ALA A C 1
ATOM 1941 O O . ALA A 1 288 ? -21.870 3.446 8.448 1.00 81.44 288 ALA A O 1
ATOM 1942 N N . PHE A 1 289 ? -21.322 3.652 10.612 1.00 83.50 289 PHE A N 1
ATOM 1943 C CA . PHE A 1 289 ? -21.448 2.237 10.958 1.00 83.50 289 PHE A CA 1
ATOM 1944 C C . PHE A 1 289 ? -22.531 1.972 12.006 1.00 83.50 289 PHE A C 1
ATOM 1946 O O . PHE A 1 289 ? -22.445 0.990 12.728 1.00 83.50 289 PHE A O 1
ATOM 1953 N N . ALA A 1 290 ? -23.548 2.833 12.122 1.00 78.44 290 ALA A N 1
ATOM 1954 C CA . ALA A 1 290 ? -24.623 2.657 13.109 1.00 78.44 290 ALA A CA 1
ATOM 1955 C C . ALA A 1 290 ? -25.493 1.405 12.864 1.00 78.44 290 ALA A C 1
ATOM 1957 O O . ALA A 1 290 ? -26.233 0.986 13.751 1.00 78.44 290 ALA A O 1
ATOM 1958 N N . SER A 1 291 ? -25.435 0.839 11.655 1.00 73.31 291 SER A N 1
ATOM 1959 C CA . SER A 1 291 ? -26.074 -0.429 11.284 1.00 73.31 291 SER A CA 1
ATOM 1960 C C . SER A 1 291 ? -25.221 -1.665 11.596 1.00 73.31 291 SER A C 1
ATOM 1962 O O . SER A 1 291 ? -25.692 -2.783 11.388 1.00 73.31 291 SER A O 1
ATOM 1964 N N . CYS A 1 292 ? -23.985 -1.456 12.056 1.00 78.62 292 CYS A N 1
ATOM 1965 C CA . CYS A 1 292 ? -23.123 -2.449 12.680 1.00 78.62 292 CYS A CA 1
ATOM 1966 C C . CYS A 1 292 ? -23.143 -2.246 14.219 1.00 78.62 292 CYS A C 1
ATOM 1968 O O . CYS A 1 292 ? -22.728 -3.192 14.919 1.00 78.62 292 CYS A O 1
#

Secondary structure (DSSP, 8-state):
-HHHHHHHHHHHHHHHHTTTHHHHSS-THHHHHHHHHHHHHS-----S--SSHHHHHHHHHHHHHHHHHHHT-HHHHHHHHHHHHHHHHTT-HHHHHHHHHHHHHHHTT---HHHHHHHHHHHHS-HHHHHHHHHHHHHHHHHHHHH-TTHHHHHHHHHHHHHHHHHHTT-HHHHHHHHHHHHHH-GGGHHHHHHHHHHHHHTT--HHHHHHHHHHHHHHHHHTT-HHHHHHHHHHHTTS-TTHHHHHHHHHHHT---HHHHHHHHHHHHHHHHTT-HHHHHHHHTTTTTT-

Sequence (292 aa):
MLLSSAVLLLGLLAMADSGASRDLLAGPDLLESSQLAWQGATGNGGGGAVPATEAAGTEAFANTAAIIFVGGNETEAELVIDAAAEAYLDGQPDAAIALAQAVAASMAFGPSDSVNLAVSDALTAGGDFGSFFGSALATAAANLVAAVRDAAAAVPAAFAEAMANAAAQGFSLSAAQTLAAALTASPQLAKPLSDAIAAVEDAGGSSEVLATEWAQATAAAITRGAQSAAAYAVFTSLTAARPFAKAYASALADTGPSPGLCEVVQDAKKQATASGKGVTFATAAGSAFASC

Foldseek 3Di:
DLVLLLVLLVVVVVVVVVPCLQPVQPDPVLLVQLLCLQVVLVDPDDDDDDDDSVVSSLSSNLSSLLSCLLSQDQVSLLSLLVSLLVCVVVVNLSSLLSLLSSLLSNQLVAAGPSSLSNLLVQCVSDDPRLLSSLLSNLLNNQSNLVSDVSSVQRSLLNLLVSLLSSLVVPSLQSSLSSLLSNCQNHLVSLQSNLQNNLVVVVVPGPLLSSLLSVLSSLVSNLVVVSLSSSLSNLLNNLLGDAPNLQSNLQNNLVVDDDPSSLVSPVSSLVVCVVVVNNVSSCVSNPCSNVVD

pLDDT: mean 74.77, std 16.29, range [24.2, 93.06]

Organism: Chlorella vulgaris (NCBI:txid3077)

Radius of gyration: 19.97 Å; chains: 1; bounding box: 56×46×52 Å